Protein AF-A0A0F9K5E8-F1 (afdb_monomer_lite)

Foldseek 3Di:
DPLLVLLCVLCVVVVAAEEEDQAQCACDPLALTAAAPCRVVVVLLPDLPRQDAKHWYWDWHADCVCVVVPQPQADFRIFIWTKIKHRLPDAPLVVVVSVCCCVCVVLVHQFAAKEWAPVCCVVCVVSCPVVPHHYHYDNVQWDDPSDPFIWGKMFTDDPNHTQWIWTQGPNRMIIIIGTPVVSCCVRPVPGDDGPLVSLLVVLLSCVVNPAAQDDDRSNVVNLVSLLVSVVVDDDDPPRPPSVRSVVSVVVLVVLVVVCVVVCVDPVCVPDDQVCCCVPPVRHPVSD

Structure (mmCIF, N/CA/C/O backbone):
data_AF-A0A0F9K5E8-F1
#
_entry.id   AF-A0A0F9K5E8-F1
#
loop_
_atom_site.group_PDB
_atom_site.id
_atom_site.type_symbol
_atom_site.label_atom_id
_atom_site.label_alt_id
_atom_site.label_comp_id
_atom_site.label_asym_id
_atom_site.label_entity_id
_atom_site.label_seq_id
_atom_site.pdbx_PDB_ins_code
_atom_site.Cartn_x
_atom_site.Cartn_y
_atom_site.Cartn_z
_atom_site.occupancy
_atom_site.B_iso_or_equiv
_atom_site.auth_seq_id
_atom_site.auth_comp_id
_atom_site.auth_asym_id
_atom_site.auth_atom_id
_atom_site.pdbx_PDB_model_num
ATOM 1 N N . MET A 1 1 ? -19.961 -2.098 -5.775 1.00 92.44 1 MET A N 1
ATOM 2 C CA . MET A 1 1 ? -19.894 -1.024 -4.761 1.00 92.44 1 MET A CA 1
ATOM 3 C C . MET A 1 1 ? -18.585 -0.278 -4.946 1.00 92.44 1 MET A C 1
ATOM 5 O O . MET A 1 1 ? -17.576 -0.937 -5.129 1.00 92.44 1 MET A O 1
ATOM 9 N N . ASN A 1 2 ? -18.578 1.056 -4.942 1.00 95.88 2 ASN A N 1
ATOM 10 C CA . ASN A 1 2 ? -17.330 1.822 -5.035 1.00 95.88 2 ASN A CA 1
ATOM 11 C C . ASN A 1 2 ? -16.745 2.002 -3.626 1.00 95.88 2 ASN A C 1
ATOM 13 O O . ASN A 1 2 ? -17.263 2.803 -2.852 1.00 95.88 2 ASN A O 1
ATOM 17 N N . ILE A 1 3 ? -15.697 1.245 -3.290 1.00 97.25 3 ILE A N 1
ATOM 18 C CA . ILE A 1 3 ? -15.115 1.241 -1.939 1.00 97.25 3 ILE A CA 1
ATOM 19 C C . ILE A 1 3 ? -14.514 2.603 -1.580 1.00 97.25 3 ILE A C 1
ATOM 21 O O . ILE A 1 3 ? -14.666 3.041 -0.443 1.00 97.25 3 ILE A O 1
ATOM 25 N N . ALA A 1 4 ? -13.889 3.300 -2.534 1.00 97.50 4 ALA A N 1
ATOM 26 C CA . ALA A 1 4 ? -13.270 4.600 -2.279 1.00 97.50 4 ALA A CA 1
ATOM 27 C C . ALA A 1 4 ? -14.314 5.648 -1.871 1.00 97.50 4 ALA A C 1
ATOM 29 O O . ALA A 1 4 ? -14.103 6.415 -0.933 1.00 97.50 4 ALA A O 1
ATOM 30 N N . GLU A 1 5 ? -15.467 5.640 -2.540 1.00 98.06 5 GLU A N 1
ATOM 31 C CA . GLU A 1 5 ? -16.572 6.545 -2.228 1.00 98.06 5 GLU A CA 1
ATOM 32 C C . GLU A 1 5 ? -17.242 6.204 -0.890 1.00 98.06 5 GLU A C 1
ATOM 34 O O . GLU A 1 5 ? -17.558 7.099 -0.106 1.00 98.06 5 GLU A O 1
ATOM 39 N N . GLU A 1 6 ? -17.427 4.916 -0.590 1.00 98.44 6 GLU A N 1
ATOM 40 C CA . GLU A 1 6 ? -17.954 4.490 0.711 1.00 98.44 6 GLU A CA 1
ATOM 41 C C . GLU A 1 6 ? -16.992 4.836 1.855 1.00 98.44 6 GLU A C 1
ATOM 43 O O . GLU A 1 6 ? -17.431 5.301 2.907 1.00 98.44 6 GLU A O 1
ATOM 48 N N . TYR A 1 7 ? -15.681 4.679 1.648 1.00 98.62 7 TYR A N 1
ATOM 49 C CA . TYR A 1 7 ? -14.675 5.051 2.639 1.00 98.62 7 TYR A CA 1
ATOM 50 C C . TYR A 1 7 ? -14.637 6.563 2.877 1.00 98.62 7 TYR A C 1
ATOM 52 O O . TYR A 1 7 ? -14.698 7.001 4.026 1.00 98.62 7 TYR A O 1
ATOM 60 N N . ARG A 1 8 ? -14.654 7.368 1.804 1.00 98.62 8 ARG A N 1
ATOM 61 C CA . ARG A 1 8 ? -14.760 8.833 1.886 1.00 98.62 8 ARG A CA 1
ATOM 62 C C . ARG A 1 8 ? -15.957 9.253 2.741 1.00 98.62 8 ARG A C 1
ATOM 64 O O . ARG A 1 8 ? -15.778 9.964 3.729 1.00 98.62 8 ARG A O 1
ATOM 71 N N . LYS A 1 9 ? -17.159 8.759 2.421 1.00 98.56 9 LYS A N 1
ATOM 72 C CA . LYS A 1 9 ? -18.385 9.059 3.184 1.00 98.56 9 LYS A CA 1
ATOM 73 C C . LYS A 1 9 ? -18.281 8.619 4.644 1.00 98.56 9 LYS A C 1
ATOM 75 O O . LYS A 1 9 ? -18.761 9.317 5.536 1.00 98.56 9 LYS A O 1
ATOM 80 N N . PHE A 1 10 ? -17.662 7.467 4.899 1.00 98.56 10 PHE A N 1
ATOM 81 C CA . PHE A 1 10 ? -17.486 6.921 6.244 1.00 98.56 10 PHE A CA 1
ATOM 82 C C . PHE A 1 10 ? -16.546 7.768 7.117 1.00 98.56 10 PHE A C 1
ATOM 84 O O . PHE A 1 10 ? -16.807 7.938 8.316 1.00 98.56 10 PHE A O 1
ATOM 91 N N . CYS A 1 11 ? -15.485 8.318 6.521 1.00 98.44 11 CYS A N 1
ATOM 92 C CA . CYS A 1 11 ? -14.582 9.279 7.153 1.00 98.44 11 CYS A CA 1
ATOM 93 C C . CYS A 1 11 ? -15.276 10.629 7.388 1.00 98.44 11 CYS A C 1
ATOM 95 O O . CYS A 1 11 ? -15.239 11.154 8.503 1.00 98.44 11 CYS A O 1
ATOM 97 N N . GLU A 1 12 ? -15.977 11.156 6.381 1.00 97.69 12 GLU A N 1
ATOM 98 C CA . GLU A 1 12 ? -16.712 12.424 6.466 1.00 97.69 12 GLU A CA 1
ATOM 99 C C . GLU A 1 12 ? -17.784 12.393 7.563 1.00 97.69 12 GLU A C 1
ATOM 101 O O . GLU A 1 12 ? -17.872 13.322 8.368 1.00 97.69 12 GLU A O 1
ATOM 106 N N . SER A 1 13 ? -18.530 11.288 7.694 1.00 97.88 13 SER A N 1
ATOM 107 C CA . SER A 1 13 ? -19.535 11.126 8.755 1.00 97.88 13 SER A CA 1
ATOM 108 C C . SER A 1 13 ? -18.938 11.111 10.169 1.00 97.88 13 SER A C 1
ATOM 110 O O . SER A 1 13 ? -19.674 11.208 11.148 1.00 97.88 13 SER A O 1
ATOM 112 N N . ARG A 1 14 ? -17.615 10.950 10.291 1.00 96.94 14 ARG A N 1
ATOM 113 C CA . ARG A 1 14 ? -16.845 10.971 11.547 1.00 96.94 14 ARG A CA 1
ATOM 114 C C . ARG A 1 14 ? -15.973 12.214 11.683 1.00 96.94 14 ARG A C 1
ATOM 116 O O . ARG A 1 14 ? -15.185 12.298 12.616 1.00 96.94 14 ARG A O 1
ATOM 123 N N . SER A 1 15 ? -16.125 13.188 10.783 1.00 96.75 15 SER A N 1
ATOM 124 C CA . SER A 1 15 ? -15.299 14.400 10.747 1.00 96.75 15 SER A CA 1
ATOM 125 C C . SER A 1 15 ? -13.795 14.112 10.606 1.00 96.75 15 SER A C 1
ATOM 127 O O . SER A 1 15 ? -12.968 14.876 11.104 1.00 96.75 15 SER A O 1
ATOM 129 N N . ILE A 1 16 ? -13.438 13.016 9.929 1.00 98.06 16 ILE A N 1
ATOM 130 C CA . ILE A 1 16 ? -12.052 12.655 9.615 1.00 98.06 16 ILE A CA 1
ATOM 131 C C . ILE A 1 16 ? -11.733 13.187 8.211 1.00 98.06 16 ILE A C 1
ATOM 133 O O . ILE A 1 16 ? -12.392 12.773 7.254 1.00 98.06 16 ILE A O 1
ATOM 137 N N . PRO A 1 17 ? -10.754 14.099 8.058 1.00 97.38 17 PRO A N 1
ATOM 138 C CA . PRO A 1 17 ? -10.310 14.562 6.749 1.00 97.38 17 PRO A CA 1
ATOM 139 C C . PRO A 1 17 ? -9.832 13.395 5.887 1.00 97.38 17 PRO A C 1
ATOM 141 O O . PRO A 1 17 ? -9.058 12.560 6.355 1.00 97.38 17 PRO A O 1
ATOM 144 N N . PHE A 1 18 ? -10.274 13.371 4.633 1.00 98.25 18 PHE A N 1
ATOM 145 C CA . PHE A 1 18 ? -9.948 12.323 3.675 1.00 98.25 18 PHE A CA 1
ATOM 146 C C . PHE A 1 18 ? -9.250 12.901 2.439 1.00 98.25 18 PHE A C 1
ATOM 148 O O . PHE A 1 18 ? -9.753 13.858 1.841 1.00 98.25 18 PHE A O 1
ATOM 155 N N . THR A 1 19 ? -8.135 12.298 2.022 1.00 97.69 19 THR A N 1
ATOM 156 C CA . THR A 1 19 ? -7.481 12.592 0.736 1.00 97.69 19 THR A CA 1
ATOM 157 C C . THR A 1 19 ? -7.374 11.346 -0.136 1.00 97.69 19 THR A C 1
ATOM 159 O O . THR A 1 19 ? -7.307 10.219 0.342 1.00 97.69 19 THR A O 1
ATOM 162 N N . GLN A 1 20 ? -7.377 11.535 -1.450 1.00 97.75 20 GLN A N 1
ATOM 163 C CA . GLN A 1 20 ? -7.096 10.459 -2.391 1.00 97.75 20 GLN A CA 1
ATOM 164 C C . GLN A 1 20 ? -5.933 10.905 -3.258 1.00 97.75 20 GLN A C 1
ATOM 166 O O . GLN A 1 20 ? -6.055 11.871 -4.014 1.00 97.75 20 GLN A O 1
ATOM 171 N N . GLU A 1 21 ? -4.813 10.213 -3.108 1.00 96.81 21 GLU A N 1
ATOM 172 C CA . GLU A 1 21 ? -3.593 10.498 -3.843 1.00 96.81 21 GLU A CA 1
ATOM 173 C C . GLU A 1 21 ? -3.642 9.816 -5.216 1.00 96.81 21 GLU A C 1
ATOM 175 O O . GLU A 1 21 ? -4.382 8.855 -5.436 1.00 96.81 21 GLU A O 1
ATOM 180 N N . ASN A 1 22 ? -2.856 10.317 -6.165 1.00 94.81 22 ASN A N 1
ATOM 181 C CA . ASN A 1 22 ? -2.842 9.827 -7.547 1.00 94.81 22 ASN A CA 1
ATOM 182 C C . ASN A 1 22 ? -1.430 9.523 -8.065 1.00 94.81 22 ASN A C 1
ATOM 184 O O . ASN A 1 22 ? -1.222 9.421 -9.271 1.00 94.81 22 ASN A O 1
ATOM 188 N N . HIS A 1 23 ? -0.452 9.409 -7.164 1.00 96.31 23 HIS A N 1
ATOM 189 C CA . HIS A 1 23 ? 0.935 9.179 -7.538 1.00 96.31 23 HIS A CA 1
ATOM 190 C C . HIS A 1 23 ? 1.644 8.200 -6.609 1.00 96.31 23 HIS A C 1
ATOM 192 O O . HIS A 1 23 ? 1.380 8.144 -5.411 1.00 96.31 23 HIS A O 1
ATOM 198 N N . VAL A 1 24 ? 2.665 7.536 -7.141 1.00 97.00 24 VAL A N 1
ATOM 199 C CA . VAL A 1 24 ? 3.564 6.643 -6.386 1.00 97.00 24 VAL A CA 1
ATOM 200 C C . VAL A 1 24 ? 4.910 7.306 -6.062 1.00 97.00 24 VAL A C 1
ATOM 202 O O . VAL A 1 24 ? 5.893 6.628 -5.755 1.00 97.00 24 VAL A O 1
ATOM 205 N N . ARG A 1 25 ? 4.994 8.644 -6.150 1.00 97.25 25 ARG A N 1
ATOM 206 C CA . ARG A 1 25 ? 6.201 9.393 -5.763 1.00 97.25 25 ARG A CA 1
ATOM 207 C C . ARG A 1 25 ? 6.472 9.222 -4.267 1.00 97.25 25 ARG A C 1
ATOM 209 O O . ARG A 1 25 ? 5.532 9.348 -3.485 1.00 97.25 25 ARG A O 1
ATOM 216 N N . PRO A 1 26 ? 7.724 8.958 -3.865 1.00 95.12 26 PRO A N 1
ATOM 217 C CA . PRO A 1 26 ? 8.053 8.851 -2.455 1.00 95.12 26 PRO A CA 1
ATOM 218 C C . PRO A 1 26 ? 7.991 10.233 -1.793 1.00 95.12 26 PRO A C 1
ATOM 220 O O . PRO A 1 26 ? 8.336 11.245 -2.409 1.00 95.12 26 PRO A O 1
ATOM 223 N N . TYR A 1 27 ? 7.579 10.266 -0.527 1.00 94.50 27 TYR A N 1
ATOM 224 C CA . TYR A 1 27 ? 7.542 11.497 0.276 1.00 94.50 27 TYR A CA 1
ATOM 225 C C . TYR A 1 27 ? 8.885 11.817 0.952 1.00 94.50 27 TYR A C 1
ATOM 227 O O . TYR A 1 27 ? 9.079 12.915 1.470 1.00 94.50 27 TYR A O 1
ATOM 235 N N . ASP A 1 28 ? 9.828 10.874 0.924 1.00 90.38 28 ASP A N 1
ATOM 236 C CA . ASP A 1 28 ? 11.181 11.017 1.452 1.00 90.38 28 ASP A CA 1
ATOM 237 C C . ASP A 1 28 ? 12.211 10.323 0.532 1.00 90.38 28 ASP A C 1
ATOM 239 O O . ASP A 1 28 ? 11.866 9.718 -0.482 1.00 90.38 28 ASP A O 1
ATOM 243 N N . ASN A 1 29 ? 13.500 10.410 0.870 1.00 89.31 29 ASN A N 1
ATOM 244 C CA . ASN A 1 29 ? 14.578 9.776 0.097 1.00 89.31 29 ASN A CA 1
ATOM 245 C C . ASN A 1 29 ? 14.902 8.337 0.546 1.00 89.31 29 ASN A C 1
ATOM 247 O O . ASN A 1 29 ? 15.906 7.779 0.099 1.00 89.31 29 ASN A O 1
ATOM 251 N N . THR A 1 30 ? 14.110 7.751 1.449 1.00 87.00 30 THR A N 1
ATOM 252 C CA . THR A 1 30 ? 14.369 6.410 2.006 1.00 87.00 30 THR A CA 1
ATOM 253 C C . THR A 1 30 ? 13.891 5.298 1.077 1.00 87.00 30 THR A C 1
ATOM 255 O O . THR A 1 30 ? 14.414 4.187 1.134 1.00 87.00 30 THR A O 1
ATOM 258 N N . THR A 1 31 ? 12.953 5.598 0.173 1.00 91.00 31 THR A N 1
ATOM 259 C CA . THR A 1 31 ? 12.396 4.633 -0.782 1.00 91.00 31 THR A CA 1
ATOM 260 C C . THR A 1 31 ? 12.420 5.147 -2.222 1.00 91.00 31 THR A C 1
ATOM 262 O O . THR A 1 31 ? 12.508 6.344 -2.490 1.00 91.00 31 THR A O 1
ATOM 265 N N . LEU A 1 32 ? 12.360 4.222 -3.188 1.00 93.19 32 LEU A N 1
ATOM 266 C CA . LEU A 1 32 ? 12.276 4.565 -4.614 1.00 93.19 32 LEU A CA 1
ATOM 267 C C . LEU A 1 32 ? 10.869 5.026 -5.023 1.00 93.19 32 LEU A C 1
ATOM 269 O O . LEU A 1 32 ? 10.741 5.949 -5.826 1.00 93.19 32 LEU A O 1
ATOM 273 N N . PHE A 1 33 ? 9.844 4.394 -4.458 1.00 95.38 33 PHE A N 1
ATOM 274 C CA . PHE A 1 33 ? 8.424 4.678 -4.665 1.00 95.38 33 PHE A CA 1
ATOM 275 C C . PHE A 1 33 ? 7.726 4.740 -3.306 1.00 95.38 33 PHE A C 1
ATOM 277 O O . PHE A 1 33 ? 8.293 4.279 -2.312 1.00 95.38 33 PHE A O 1
ATOM 284 N N . CYS A 1 34 ? 6.520 5.301 -3.249 1.00 95.69 34 CYS A N 1
ATOM 285 C CA . CYS A 1 34 ? 5.717 5.288 -2.029 1.00 95.69 34 CYS A CA 1
ATOM 286 C C . CYS A 1 34 ? 5.288 3.843 -1.697 1.00 95.69 34 CYS A C 1
ATOM 288 O O . CYS A 1 34 ? 4.590 3.240 -2.514 1.00 95.69 34 CYS A O 1
ATOM 290 N N . PRO A 1 35 ? 5.701 3.254 -0.555 1.00 92.75 35 PRO A N 1
ATOM 291 C CA . PRO A 1 35 ? 5.391 1.856 -0.237 1.00 92.75 35 PRO A CA 1
ATOM 292 C C . PRO A 1 35 ? 4.117 1.683 0.611 1.00 92.75 35 PRO A C 1
ATOM 294 O O . PRO A 1 35 ? 3.616 0.564 0.739 1.00 92.75 35 PRO A O 1
ATOM 297 N N . ALA A 1 36 ? 3.652 2.765 1.246 1.00 93.69 36 ALA A N 1
ATOM 298 C CA . ALA A 1 36 ? 2.550 2.780 2.201 1.00 93.69 36 ALA A CA 1
ATOM 299 C C . ALA A 1 36 ? 2.013 4.206 2.394 1.00 93.69 36 ALA A C 1
ATOM 301 O O . ALA A 1 36 ? 2.776 5.175 2.312 1.00 93.69 36 ALA A O 1
ATOM 302 N N . GLY A 1 37 ? 0.727 4.325 2.740 1.00 94.94 37 GLY A N 1
ATOM 303 C CA . GLY A 1 37 ? 0.063 5.607 3.009 1.00 94.94 37 GLY A CA 1
ATOM 304 C C . GLY A 1 37 ? 0.712 6.433 4.121 1.00 94.94 37 GLY A C 1
ATOM 305 O O . GLY A 1 37 ? 0.721 7.660 4.035 1.00 94.94 37 GLY A O 1
ATOM 306 N N . MET A 1 38 ? 1.328 5.776 5.108 1.00 94.44 38 MET A N 1
ATOM 307 C CA . MET A 1 38 ? 1.959 6.421 6.264 1.00 94.44 38 MET A CA 1
ATOM 308 C C . MET A 1 38 ? 3.207 7.247 5.937 1.00 94.44 38 MET A C 1
ATOM 310 O O . MET A 1 38 ? 3.606 8.079 6.749 1.00 94.44 38 MET A O 1
ATOM 314 N N . GLN A 1 39 ? 3.843 7.044 4.772 1.00 94.12 39 GLN A N 1
ATOM 315 C CA . GLN A 1 39 ? 5.173 7.609 4.500 1.00 94.12 39 GLN A CA 1
ATOM 316 C C . GLN A 1 39 ? 5.196 9.139 4.624 1.00 94.12 39 GLN A C 1
ATOM 318 O O . GLN A 1 39 ? 6.146 9.706 5.162 1.00 94.12 39 GLN A O 1
ATOM 323 N N . GLN A 1 40 ? 4.136 9.804 4.164 1.00 93.19 40 GLN A N 1
ATOM 324 C CA . GLN A 1 40 ? 3.982 11.259 4.252 1.00 93.19 40 GLN A CA 1
ATOM 325 C C . GLN A 1 40 ? 3.829 11.780 5.692 1.00 93.19 40 GLN A C 1
ATOM 327 O O . GLN A 1 40 ? 3.991 12.975 5.935 1.00 93.19 40 GLN A O 1
ATOM 332 N N . PHE A 1 41 ? 3.538 10.888 6.642 1.00 93.75 41 PHE A N 1
ATOM 333 C CA . PHE A 1 41 ? 3.273 11.192 8.044 1.00 93.75 41 PHE A CA 1
ATOM 334 C C . PHE A 1 41 ? 4.390 10.752 9.000 1.00 93.75 41 PHE A C 1
ATOM 336 O O . PHE A 1 41 ? 4.254 10.914 10.214 1.00 93.75 41 PHE A O 1
ATOM 343 N N . LYS A 1 42 ? 5.509 10.217 8.486 1.00 92.00 42 LYS A N 1
ATOM 344 C CA . LYS A 1 42 ? 6.666 9.821 9.312 1.00 92.00 42 LYS A CA 1
ATOM 345 C C . LYS A 1 42 ? 7.093 10.901 10.325 1.00 92.00 42 LYS A C 1
ATOM 347 O O . LYS A 1 42 ? 7.260 10.548 11.492 1.00 92.00 42 LYS A O 1
ATOM 352 N N . PRO A 1 43 ? 7.211 12.199 9.960 1.00 91.62 43 PRO A N 1
ATOM 353 C CA . PRO A 1 43 ? 7.585 13.233 10.928 1.00 91.62 43 PRO A CA 1
ATOM 354 C C . PRO A 1 43 ? 6.631 13.333 12.129 1.00 91.62 43 PRO A C 1
ATOM 356 O O . PRO A 1 43 ? 7.078 13.518 13.254 1.00 91.62 43 PRO A O 1
ATOM 359 N N . GLN A 1 44 ? 5.325 13.178 11.907 1.00 92.69 44 GLN A N 1
ATOM 360 C CA . GLN A 1 44 ? 4.287 13.283 12.934 1.00 92.69 44 GLN A CA 1
ATOM 361 C C . GLN A 1 44 ? 4.290 12.083 13.889 1.00 92.69 44 GLN A C 1
ATOM 363 O O . GLN A 1 44 ? 3.998 12.239 15.076 1.00 92.69 44 GLN A O 1
ATOM 368 N N . PHE A 1 45 ? 4.643 10.892 13.397 1.00 91.31 45 PHE A N 1
ATOM 369 C CA . PHE A 1 45 ? 4.831 9.722 14.257 1.00 91.31 45 PHE A CA 1
ATOM 370 C C . PHE A 1 45 ? 6.010 9.912 15.221 1.00 91.31 45 PHE A C 1
ATOM 372 O O . PHE A 1 45 ? 5.905 9.546 16.393 1.00 91.31 45 PHE A O 1
ATOM 379 N N . HIS A 1 46 ? 7.106 10.525 14.757 1.00 89.56 46 HIS A N 1
ATOM 380 C CA . HIS A 1 46 ? 8.325 10.734 15.553 1.00 89.56 46 HIS A CA 1
ATOM 381 C C . HIS A 1 46 ? 8.282 11.951 16.481 1.00 89.56 46 HIS A C 1
ATOM 383 O O . HIS A 1 46 ? 9.015 11.982 17.467 1.00 89.56 46 HIS A O 1
ATOM 389 N N . ASP A 1 47 ? 7.449 12.948 16.191 1.00 90.44 47 ASP A N 1
ATOM 390 C CA . ASP A 1 47 ? 7.301 14.130 17.040 1.00 90.44 47 ASP A CA 1
ATOM 391 C C . ASP A 1 47 ? 6.347 13.850 18.214 1.00 90.44 47 ASP A C 1
ATOM 393 O O . ASP A 1 47 ? 5.126 13.865 18.057 1.00 90.44 47 ASP A O 1
ATOM 397 N N . SER A 1 48 ? 6.899 13.616 19.409 1.00 86.81 48 SER A N 1
ATOM 398 C CA . SER A 1 48 ? 6.121 13.364 20.632 1.00 86.81 48 SER A CA 1
ATOM 399 C C . SER A 1 48 ? 5.282 14.560 21.093 1.00 86.81 48 SER A C 1
ATOM 401 O O . SER A 1 48 ? 4.306 14.380 21.821 1.00 86.81 48 SER A O 1
ATOM 403 N N . GLU A 1 49 ? 5.639 15.779 20.680 1.00 89.50 49 GLU A N 1
ATOM 404 C CA . GLU A 1 49 ? 4.889 16.997 21.003 1.00 89.50 49 GLU A CA 1
ATOM 405 C C . GLU A 1 49 ? 3.757 17.251 19.999 1.00 89.50 49 GLU A C 1
ATOM 407 O O . GLU A 1 49 ? 2.822 18.011 20.283 1.00 89.50 49 GLU A O 1
ATOM 412 N N . TYR A 1 50 ? 3.793 16.590 18.837 1.00 89.88 50 TYR A N 1
ATOM 413 C CA . TYR A 1 50 ? 2.740 16.687 17.839 1.00 89.88 50 TYR A CA 1
ATOM 414 C C . TYR A 1 50 ? 1.460 16.003 18.327 1.00 89.88 50 TYR A C 1
ATOM 416 O O . TYR A 1 50 ? 1.322 14.777 18.333 1.00 89.88 50 TYR A O 1
ATOM 424 N N . LYS A 1 51 ? 0.483 16.834 18.696 1.00 82.25 51 LYS A N 1
ATOM 425 C CA . LYS A 1 51 ? -0.888 16.434 19.036 1.00 82.25 51 LYS A CA 1
ATOM 426 C C . LYS A 1 51 ? -1.786 16.686 17.831 1.00 82.25 51 LYS A C 1
ATOM 428 O O . LYS A 1 51 ? -2.414 17.739 17.708 1.00 82.25 51 LYS A O 1
ATOM 433 N N . GLY A 1 52 ? -1.744 15.750 16.890 1.00 75.44 52 GLY A N 1
ATOM 434 C CA . GLY A 1 52 ? -2.426 15.849 15.605 1.00 75.44 52 GLY A CA 1
ATOM 435 C C . GLY A 1 52 ? -3.863 15.348 15.618 1.00 75.44 52 GLY A C 1
ATOM 436 O O . GLY A 1 52 ? -4.306 14.662 16.532 1.00 75.44 52 GLY A O 1
ATOM 437 N N . LYS A 1 53 ? -4.593 15.671 14.547 1.00 85.88 53 LYS A N 1
ATOM 438 C CA . LYS A 1 53 ? -5.908 15.087 14.259 1.00 85.88 53 LYS A CA 1
ATOM 439 C C . LYS A 1 53 ? -5.741 13.794 13.471 1.00 85.88 53 LYS A C 1
ATOM 441 O O . LYS A 1 53 ? -4.785 13.645 12.716 1.00 85.88 53 LYS A O 1
ATOM 446 N N . THR A 1 54 ? -6.708 12.897 13.608 1.00 96.94 54 THR A N 1
ATOM 447 C CA . THR A 1 54 ? -6.826 11.722 12.742 1.00 96.94 54 THR A CA 1
ATOM 448 C C . THR A 1 54 ? -7.101 12.149 11.306 1.00 96.94 54 THR A C 1
ATOM 450 O O . THR A 1 54 ? -7.940 13.021 11.080 1.00 96.94 54 THR A O 1
ATOM 453 N N . VAL A 1 55 ? -6.421 11.526 10.350 1.00 97.88 55 VAL A N 1
ATOM 454 C CA . VAL A 1 55 ? -6.601 11.727 8.907 1.00 97.88 55 VAL A CA 1
ATOM 455 C C . VAL A 1 55 ? -6.722 10.377 8.213 1.00 97.88 55 VAL A C 1
ATOM 457 O O . VAL A 1 55 ? -6.232 9.368 8.716 1.00 97.88 55 VAL A O 1
ATOM 460 N N . ALA A 1 56 ? -7.379 10.352 7.063 1.00 98.50 56 ALA A N 1
ATOM 461 C CA . ALA A 1 56 ? -7.541 9.159 6.249 1.00 98.50 56 ALA A CA 1
ATOM 462 C C . ALA A 1 56 ? -7.088 9.427 4.813 1.00 98.50 56 ALA A C 1
ATOM 464 O O . ALA A 1 56 ? -7.215 10.553 4.321 1.00 98.50 56 ALA A O 1
ATOM 465 N N . ASN A 1 57 ? -6.582 8.403 4.129 1.00 98.44 57 ASN A N 1
ATOM 466 C CA . ASN A 1 57 ? -6.272 8.516 2.710 1.00 98.44 57 ASN A CA 1
ATOM 467 C C . ASN A 1 57 ? -6.544 7.236 1.913 1.00 98.44 57 ASN A C 1
ATOM 469 O O . ASN A 1 57 ? -6.834 6.177 2.467 1.00 98.44 57 ASN A O 1
ATOM 473 N N . ILE A 1 58 ? -6.456 7.358 0.591 1.00 98.56 58 ILE A N 1
ATOM 474 C CA . ILE A 1 58 ? -6.146 6.242 -0.301 1.00 98.56 58 ILE A CA 1
ATOM 475 C C . ILE A 1 58 ? -4.851 6.593 -1.027 1.00 98.56 58 ILE A C 1
ATOM 477 O O . ILE A 1 58 ? -4.799 7.590 -1.750 1.00 98.56 58 ILE A O 1
ATOM 481 N N . GLN A 1 59 ? -3.814 5.786 -0.809 1.00 98.19 59 GLN A N 1
ATOM 482 C CA . GLN A 1 59 ? -2.477 5.992 -1.353 1.00 98.19 59 GLN A CA 1
ATOM 483 C C . GLN A 1 59 ? -2.146 4.932 -2.414 1.00 98.19 59 GLN A C 1
ATOM 485 O O . GLN A 1 59 ? -2.056 3.753 -2.075 1.00 98.19 59 GLN A O 1
ATOM 490 N N . PRO A 1 60 ? -1.855 5.334 -3.661 1.00 97.44 60 PRO A N 1
ATOM 491 C CA . PRO A 1 60 ? -1.149 4.508 -4.636 1.00 97.44 60 PRO A CA 1
ATOM 492 C C . PRO A 1 60 ? 0.220 4.069 -4.094 1.00 97.44 60 PRO A C 1
ATOM 494 O O . PRO A 1 60 ? 1.064 4.914 -3.774 1.00 97.44 60 PRO A O 1
ATOM 497 N N . CYS A 1 61 ? 0.461 2.764 -4.008 1.00 96.06 61 CYS A N 1
ATOM 498 C CA . CYS A 1 61 ? 1.682 2.174 -3.466 1.00 96.06 61 CYS A CA 1
ATOM 499 C C . CYS A 1 61 ? 2.379 1.275 -4.489 1.00 96.06 61 CYS A C 1
ATOM 501 O O . CYS A 1 61 ? 1.723 0.627 -5.299 1.00 96.06 61 CYS A O 1
ATOM 503 N N . ILE A 1 62 ? 3.714 1.211 -4.424 1.00 93.31 62 ILE A N 1
ATOM 504 C CA . ILE A 1 62 ? 4.502 0.189 -5.124 1.00 93.31 62 ILE A CA 1
ATOM 505 C C . ILE A 1 62 ? 5.371 -0.585 -4.137 1.00 93.31 62 ILE A C 1
ATOM 507 O O . ILE A 1 62 ? 6.179 0.010 -3.418 1.00 93.31 62 ILE A O 1
ATOM 511 N N . ARG A 1 63 ? 5.269 -1.919 -4.168 1.00 88.19 63 ARG A N 1
ATOM 512 C CA . ARG A 1 63 ? 6.144 -2.842 -3.432 1.00 88.19 63 ARG A CA 1
ATOM 513 C C . ARG A 1 63 ? 6.944 -3.690 -4.415 1.00 88.19 63 ARG A C 1
ATOM 515 O O . ARG A 1 63 ? 6.410 -4.513 -5.144 1.00 88.19 63 ARG A O 1
ATOM 522 N N . LEU A 1 64 ? 8.256 -3.447 -4.464 1.00 82.56 64 LEU A N 1
ATOM 523 C CA . LEU A 1 64 ? 9.165 -4.152 -5.379 1.00 82.56 64 LEU A CA 1
ATOM 524 C C . LEU A 1 64 ? 9.686 -5.478 -4.821 1.00 82.56 64 LEU A C 1
ATOM 526 O O . LEU A 1 64 ? 10.235 -6.264 -5.588 1.00 82.56 64 LEU A O 1
ATOM 530 N N . ASN A 1 65 ? 9.564 -5.710 -3.513 1.00 77.12 65 ASN A N 1
ATOM 531 C CA . ASN A 1 65 ? 9.992 -6.969 -2.899 1.00 77.12 65 ASN A CA 1
ATOM 532 C C . ASN A 1 65 ? 9.170 -8.145 -3.441 1.00 77.12 65 ASN A C 1
ATOM 534 O O . ASN A 1 65 ? 9.710 -9.224 -3.648 1.00 77.12 65 ASN A O 1
ATOM 538 N N . ASP A 1 66 ? 7.922 -7.870 -3.807 1.00 69.62 66 ASP A N 1
ATOM 539 C CA . ASP A 1 66 ? 6.951 -8.860 -4.260 1.00 69.62 66 ASP A CA 1
ATOM 540 C C . ASP A 1 66 ? 7.107 -9.164 -5.765 1.00 69.62 66 ASP A C 1
ATOM 542 O O . ASP A 1 66 ? 6.315 -9.898 -6.344 1.00 69.62 66 ASP A O 1
ATOM 546 N N . TYR A 1 67 ? 8.123 -8.600 -6.440 1.00 75.25 67 TYR A N 1
ATOM 547 C CA . TYR A 1 67 ? 8.275 -8.641 -7.903 1.00 75.25 67 TYR A CA 1
ATOM 548 C C . TYR A 1 67 ? 8.349 -10.046 -8.498 1.00 75.25 67 TYR A C 1
ATOM 550 O O . TYR A 1 67 ? 7.851 -10.279 -9.604 1.00 75.25 67 TYR A O 1
ATOM 558 N N . ASP A 1 68 ? 8.990 -10.970 -7.790 1.00 72.31 68 ASP A N 1
ATOM 559 C CA . ASP A 1 68 ? 9.128 -12.351 -8.247 1.00 72.31 68 ASP A CA 1
ATOM 560 C C . ASP A 1 68 ? 7.886 -13.202 -7.905 1.00 72.31 68 ASP A C 1
ATOM 562 O O . ASP A 1 68 ? 7.687 -14.248 -8.521 1.00 72.31 68 ASP A O 1
ATOM 566 N N . GLU A 1 69 ? 7.016 -12.712 -7.013 1.00 65.50 69 GLU A N 1
ATOM 567 C CA . GLU A 1 69 ? 5.805 -13.385 -6.507 1.00 65.50 69 GLU A CA 1
ATOM 568 C C . GLU A 1 69 ? 4.512 -12.897 -7.190 1.00 65.50 69 GLU A C 1
ATOM 570 O O . GLU A 1 69 ? 3.424 -13.414 -6.947 1.00 65.50 69 GLU A O 1
ATOM 575 N N . ILE A 1 70 ? 4.618 -11.932 -8.110 1.00 68.62 70 ILE A N 1
ATOM 576 C CA . ILE A 1 70 ? 3.466 -11.373 -8.827 1.00 68.62 70 ILE A CA 1
ATOM 577 C C . ILE A 1 70 ? 2.685 -12.454 -9.587 1.00 68.62 70 ILE A C 1
ATOM 579 O O . ILE A 1 70 ? 3.270 -13.306 -10.261 1.00 68.62 70 ILE A O 1
ATOM 583 N N . ALA A 1 71 ? 1.355 -12.323 -9.581 1.00 61.84 71 ALA A N 1
ATOM 584 C CA . ALA A 1 71 ? 0.390 -13.232 -10.215 1.00 61.84 71 ALA A CA 1
ATOM 585 C C . ALA A 1 71 ? 0.181 -14.596 -9.523 1.00 61.84 71 ALA A C 1
ATOM 587 O O . ALA A 1 71 ? -0.358 -15.515 -10.143 1.00 61.84 71 ALA A O 1
ATOM 588 N N . ASP A 1 72 ? 0.528 -14.716 -8.242 1.00 64.75 72 ASP A N 1
ATOM 589 C CA . ASP A 1 72 ? 0.116 -15.839 -7.387 1.00 64.75 72 ASP A CA 1
ATOM 590 C C . ASP A 1 72 ? -1.337 -15.731 -6.873 1.00 64.75 72 ASP A C 1
ATOM 592 O O . ASP A 1 72 ? -1.866 -16.663 -6.270 1.00 64.75 72 ASP A O 1
ATOM 596 N N . GLY A 1 73 ? -2.004 -14.611 -7.166 1.00 60.25 73 GLY A N 1
ATOM 597 C CA . GLY A 1 73 ? -3.389 -14.340 -6.788 1.00 60.25 73 GLY A CA 1
ATOM 598 C C . GLY A 1 73 ? -3.546 -13.463 -5.546 1.00 60.25 73 GLY A C 1
ATOM 599 O O . GLY A 1 73 ? -4.680 -13.150 -5.200 1.00 60.25 73 GLY A O 1
ATOM 600 N N . THR A 1 74 ? -2.466 -13.020 -4.899 1.00 64.25 74 THR A N 1
ATOM 601 C CA . THR A 1 74 ? -2.537 -12.124 -3.725 1.00 64.25 74 THR A CA 1
ATOM 602 C C . THR A 1 74 ? -1.484 -11.013 -3.734 1.00 64.25 74 THR A C 1
ATOM 604 O O . THR A 1 74 ? -1.711 -9.973 -3.098 1.00 64.25 74 THR A O 1
ATOM 607 N N . HIS A 1 75 ? -0.377 -11.191 -4.463 1.00 73.38 75 HIS A N 1
ATOM 608 C CA . HIS A 1 75 ? 0.691 -10.204 -4.590 1.00 73.38 75 HIS A CA 1
ATOM 609 C C . HIS A 1 75 ? 0.500 -9.283 -5.797 1.00 73.38 75 HIS A C 1
ATOM 611 O O . HIS A 1 75 ? 0.314 -9.712 -6.942 1.00 73.38 75 HIS A O 1
ATOM 617 N N . LEU A 1 76 ? 0.593 -7.982 -5.522 1.00 80.56 76 LEU A N 1
ATOM 618 C CA . LEU A 1 76 ? 0.514 -6.900 -6.494 1.00 80.56 76 LEU A CA 1
ATOM 619 C C . LEU A 1 76 ? 1.798 -6.069 -6.433 1.00 80.56 76 LEU A C 1
ATOM 621 O O . LEU A 1 76 ? 2.319 -5.802 -5.355 1.00 80.56 76 LEU A O 1
ATOM 625 N N . LEU A 1 77 ? 2.280 -5.597 -7.586 1.00 87.12 77 LEU A N 1
ATOM 626 C CA . LEU A 1 77 ? 3.360 -4.599 -7.620 1.00 87.12 77 LEU A CA 1
ATOM 627 C C . LEU A 1 77 ? 2.853 -3.213 -7.279 1.00 87.12 77 LEU A C 1
ATOM 629 O O . LEU A 1 77 ? 3.524 -2.475 -6.564 1.00 87.12 77 LEU A O 1
ATOM 633 N N . TYR A 1 78 ? 1.701 -2.875 -7.846 1.00 92.12 78 TYR A N 1
ATOM 634 C CA . TYR A 1 78 ? 0.971 -1.642 -7.648 1.00 92.12 78 TYR A CA 1
ATOM 635 C C . TYR A 1 78 ? -0.365 -1.974 -6.996 1.00 92.12 78 TYR A C 1
ATOM 637 O O . TYR A 1 78 ? -1.057 -2.883 -7.444 1.00 92.12 78 TYR A O 1
ATOM 645 N N . PHE A 1 79 ? -0.714 -1.245 -5.947 1.00 93.06 79 PHE A N 1
ATOM 646 C CA . PHE A 1 79 ? -1.997 -1.377 -5.269 1.00 93.06 79 PHE A CA 1
ATOM 647 C C . PHE A 1 79 ? -2.332 -0.068 -4.558 1.00 93.06 79 PHE A C 1
ATOM 649 O O . PHE A 1 79 ? -1.452 0.763 -4.312 1.00 93.06 79 PHE A O 1
ATOM 656 N N . ASN A 1 80 ? -3.594 0.125 -4.206 1.00 96.50 80 ASN A N 1
ATOM 657 C CA . ASN A 1 80 ? -4.038 1.260 -3.420 1.00 96.50 80 ASN A CA 1
ATOM 658 C C . ASN A 1 80 ? -4.192 0.838 -1.956 1.00 96.50 80 ASN A C 1
ATOM 660 O O . ASN A 1 80 ? -4.858 -0.139 -1.622 1.00 96.50 80 ASN A O 1
ATOM 664 N N . MET A 1 81 ? -3.571 1.586 -1.052 1.00 97.75 81 MET A N 1
ATOM 665 C CA . MET A 1 81 ? -3.691 1.374 0.386 1.00 97.75 81 MET A CA 1
ATOM 666 C C . MET A 1 81 ? -4.723 2.339 0.962 1.00 97.75 81 MET A C 1
ATOM 668 O O . MET A 1 81 ? -4.558 3.552 0.852 1.00 97.75 81 MET A O 1
ATOM 672 N N . ILE A 1 82 ? -5.770 1.805 1.588 1.00 98.62 82 ILE A N 1
ATOM 673 C CA . ILE A 1 82 ? -6.747 2.573 2.359 1.00 98.62 82 ILE A CA 1
ATOM 674 C C . ILE A 1 82 ? -6.170 2.798 3.756 1.00 98.62 82 ILE A C 1
ATOM 676 O O . ILE A 1 82 ? -5.942 1.835 4.491 1.00 98.62 82 ILE A O 1
ATOM 680 N N . GLY A 1 83 ? -5.920 4.056 4.106 1.00 98.38 83 GLY A N 1
ATOM 681 C CA . GLY A 1 83 ? -5.183 4.427 5.304 1.00 98.38 83 GLY A CA 1
ATOM 682 C C . GLY A 1 83 ? -5.993 5.215 6.323 1.00 98.38 83 GLY A C 1
ATOM 683 O O . GLY A 1 83 ? -6.786 6.081 5.956 1.00 98.38 83 GLY A O 1
ATOM 684 N N . LEU A 1 84 ? -5.731 4.961 7.606 1.00 98.56 84 LEU A N 1
ATOM 685 C CA . LEU A 1 84 ? -6.196 5.771 8.736 1.00 98.56 84 LEU A CA 1
ATOM 686 C C . LEU A 1 84 ? -5.009 6.039 9.663 1.00 98.56 84 LEU A C 1
ATOM 688 O O . LEU A 1 84 ? -4.443 5.106 10.225 1.00 98.56 84 LEU A O 1
ATOM 692 N N . PHE A 1 85 ? -4.666 7.308 9.858 1.00 97.94 85 PHE A N 1
ATOM 693 C CA . PHE A 1 85 ? -3.499 7.715 10.636 1.00 97.94 85 PHE A CA 1
ATOM 694 C C . PHE A 1 85 ? -3.933 8.630 11.768 1.00 97.94 85 PHE A C 1
ATOM 696 O O . PHE A 1 85 ? -4.640 9.617 11.555 1.00 97.94 85 PHE A O 1
ATOM 703 N N . SER A 1 86 ? -3.527 8.296 12.985 1.00 97.25 86 SER A N 1
ATOM 704 C CA . SER A 1 86 ? -3.882 9.032 14.193 1.00 97.25 86 SER A CA 1
ATOM 705 C C . SER A 1 86 ? -2.634 9.340 15.000 1.00 97.25 86 SER A C 1
ATOM 707 O O . SER A 1 86 ? -1.827 8.451 15.259 1.00 97.25 86 SER A O 1
ATOM 709 N N . PHE A 1 87 ? -2.508 10.585 15.447 1.00 96.38 87 PHE A N 1
ATOM 710 C CA . PHE A 1 87 ? -1.336 11.068 16.172 1.00 96.38 87 PHE A CA 1
ATOM 711 C C . PHE A 1 87 ? -1.757 11.483 17.582 1.00 96.38 87 PHE A C 1
ATOM 713 O O . PHE A 1 87 ? -2.152 12.632 17.791 1.00 96.38 87 PHE A O 1
ATOM 720 N N . ARG A 1 88 ? -1.728 10.540 18.536 1.00 94.19 88 ARG A N 1
ATOM 721 C CA . ARG A 1 88 ? -2.137 10.758 19.943 1.00 94.19 88 ARG A CA 1
ATOM 722 C C . ARG A 1 88 ? -3.581 11.237 20.108 1.00 94.19 88 ARG A C 1
ATOM 724 O O . ARG A 1 88 ? -3.886 12.005 21.018 1.00 94.19 88 ARG A O 1
ATOM 731 N N . HIS A 1 89 ? -4.462 10.796 19.210 1.00 94.75 89 HIS A N 1
ATOM 732 C CA . HIS A 1 89 ? -5.881 11.157 19.212 1.00 94.75 89 HIS A CA 1
ATOM 733 C C . HIS A 1 89 ? -6.777 9.940 19.464 1.00 94.75 89 HIS A C 1
ATOM 735 O O . HIS A 1 89 ? -7.353 9.834 20.539 1.00 94.75 89 HIS A O 1
ATOM 741 N N . LEU A 1 90 ? -6.860 9.012 18.508 1.00 95.62 90 LEU A N 1
ATOM 742 C CA . LEU A 1 90 ? -7.507 7.711 18.700 1.00 95.62 90 LEU A CA 1
ATOM 743 C C . LEU A 1 90 ? -6.641 6.763 19.530 1.00 95.62 90 LEU A C 1
ATOM 745 O O . LEU A 1 90 ? -5.444 6.623 19.275 1.00 95.62 90 LEU A O 1
ATOM 749 N N . SER A 1 91 ? -7.293 6.054 20.440 1.00 96.00 91 SER A N 1
ATOM 750 C CA . SER A 1 91 ? -6.805 4.822 21.052 1.00 96.00 91 SER A CA 1
ATOM 751 C C . SER A 1 91 ? -6.834 3.645 20.066 1.00 96.00 91 SER A C 1
ATOM 753 O O . SER A 1 91 ? -7.525 3.673 19.043 1.00 96.00 91 SER A O 1
ATOM 755 N N . LEU A 1 92 ? -6.122 2.564 20.405 1.00 97.19 92 LEU A N 1
ATOM 756 C CA . LEU A 1 92 ? -6.152 1.324 19.626 1.00 97.19 92 LEU A CA 1
ATOM 757 C C . LEU A 1 92 ? -7.563 0.712 19.563 1.00 97.19 92 LEU A C 1
ATOM 759 O O . LEU A 1 92 ? -7.969 0.256 18.498 1.00 97.19 92 LEU A O 1
ATOM 763 N N . GLN A 1 93 ? -8.336 0.771 20.657 1.00 97.81 93 GLN A N 1
ATOM 764 C CA . GLN A 1 93 ? -9.734 0.319 20.660 1.00 97.81 93 GLN A CA 1
ATOM 765 C C . GLN A 1 93 ? -10.573 1.097 19.643 1.00 97.81 93 GLN A C 1
ATOM 767 O O . GLN A 1 93 ? -11.284 0.495 18.850 1.00 97.81 93 GLN A O 1
ATOM 772 N N . GLU A 1 94 ? -10.473 2.429 19.622 1.00 97.56 94 GLU A N 1
ATOM 773 C CA . GLU A 1 94 ? -11.252 3.251 18.689 1.00 97.56 94 GLU A CA 1
ATOM 774 C C . GLU A 1 94 ? -10.860 2.996 17.227 1.00 97.56 94 GLU A C 1
ATOM 776 O O . GLU A 1 94 ? -11.719 3.021 16.343 1.00 97.56 94 GLU A O 1
ATOM 781 N N . ALA A 1 95 ? -9.579 2.716 16.960 1.00 98.00 95 ALA A N 1
ATOM 782 C CA . ALA A 1 95 ? -9.116 2.317 15.635 1.00 98.00 95 ALA A CA 1
ATOM 783 C C . ALA A 1 95 ? -9.682 0.950 15.212 1.00 98.00 95 ALA A C 1
ATOM 785 O O . ALA A 1 95 ? -10.173 0.814 14.088 1.00 98.00 95 ALA A O 1
ATOM 786 N N . ILE A 1 96 ? -9.667 -0.041 16.109 1.00 98.38 96 ILE A N 1
ATOM 787 C CA . ILE A 1 96 ? -10.287 -1.354 15.878 1.00 98.38 96 ILE A CA 1
ATOM 788 C C . ILE A 1 96 ? -11.786 -1.180 15.610 1.00 98.38 96 ILE A C 1
ATOM 790 O O . ILE A 1 96 ? -12.298 -1.702 14.619 1.00 98.38 96 ILE A O 1
ATOM 794 N N . ASP A 1 97 ? -12.480 -0.383 16.423 1.00 98.31 97 ASP A N 1
ATOM 795 C CA . ASP A 1 97 ? -13.918 -0.153 16.287 1.00 98.31 97 ASP A CA 1
ATOM 796 C C . ASP A 1 97 ? -14.277 0.527 14.964 1.00 98.31 97 ASP A C 1
ATOM 798 O O . ASP A 1 97 ? -15.265 0.164 14.309 1.00 98.31 97 ASP A O 1
ATOM 802 N N . PHE A 1 98 ? -13.456 1.490 14.537 1.00 98.44 98 PHE A N 1
ATOM 803 C CA . PHE A 1 98 ? -13.581 2.143 13.241 1.00 98.44 98 PHE A CA 1
ATOM 804 C C . PHE A 1 98 ? -13.511 1.118 12.102 1.00 98.44 98 PHE A C 1
ATOM 806 O O . PHE A 1 98 ? -14.421 1.068 11.266 1.00 98.44 98 PHE A O 1
ATOM 813 N N . TRP A 1 99 ? -12.474 0.278 12.087 1.00 98.12 99 TRP A N 1
ATOM 814 C CA . TRP A 1 99 ? -12.238 -0.669 10.996 1.00 98.12 99 TRP A CA 1
ATOM 815 C C . TRP A 1 99 ? -13.207 -1.841 11.003 1.00 98.12 99 TRP A C 1
ATOM 817 O O . TRP A 1 99 ? -13.741 -2.189 9.951 1.00 98.12 99 TRP A O 1
ATOM 827 N N . MET A 1 100 ? -13.549 -2.380 12.172 1.00 98.00 100 MET A N 1
ATOM 828 C CA . MET A 1 100 ? -14.576 -3.415 12.286 1.00 98.00 100 MET A CA 1
ATOM 829 C C . MET A 1 100 ? -15.941 -2.899 11.831 1.00 98.00 100 MET A C 1
ATOM 831 O O . MET A 1 100 ? -16.677 -3.608 11.141 1.00 98.00 100 MET A O 1
ATOM 835 N N . THR A 1 101 ? -16.271 -1.641 12.134 1.00 98.38 101 THR A N 1
ATOM 836 C CA . THR A 1 101 ? -17.496 -1.019 11.621 1.00 98.38 101 THR A CA 1
ATOM 837 C C . THR A 1 101 ? -17.442 -0.850 10.104 1.00 98.38 101 THR A C 1
ATOM 839 O O . THR A 1 101 ? -18.410 -1.198 9.427 1.00 98.38 101 THR A O 1
ATOM 842 N N . PHE A 1 102 ? -16.336 -0.351 9.550 1.00 98.50 102 PHE A N 1
ATOM 843 C CA . PHE A 1 102 ? -16.203 -0.187 8.104 1.00 98.50 102 PHE A CA 1
ATOM 844 C C . PHE A 1 102 ? -16.312 -1.537 7.378 1.00 98.50 102 PHE A C 1
ATOM 846 O O . PHE A 1 102 ? -17.212 -1.731 6.561 1.00 98.50 102 PHE A O 1
ATOM 853 N N . VAL A 1 103 ? -15.487 -2.517 7.747 1.00 98.06 103 VAL A N 1
ATOM 854 C CA . VAL A 1 103 ? -15.435 -3.834 7.099 1.00 98.06 103 VAL A CA 1
ATOM 855 C C . VAL A 1 103 ? -16.757 -4.594 7.260 1.00 98.06 103 VAL A C 1
ATOM 857 O O . VAL A 1 103 ? -17.341 -5.043 6.273 1.00 98.06 103 VAL A O 1
ATOM 860 N N . GLN A 1 104 ? -17.304 -4.686 8.475 1.00 97.00 104 GLN A N 1
ATOM 861 C CA . GLN A 1 104 ? -18.494 -5.511 8.704 1.00 97.00 104 GLN A CA 1
ATOM 862 C C . GLN A 1 104 ? -19.810 -4.808 8.389 1.00 97.00 104 GLN A C 1
ATOM 864 O O . GLN A 1 104 ? -20.761 -5.437 7.918 1.00 97.00 104 GLN A O 1
ATOM 869 N N . LYS A 1 105 ? -19.925 -3.510 8.689 1.00 97.00 105 LYS A N 1
ATOM 870 C CA . LYS A 1 105 ? -21.200 -2.790 8.550 1.00 97.00 105 LYS A CA 1
ATOM 871 C C . LYS A 1 105 ? -21.306 -2.049 7.229 1.00 97.00 105 LYS A C 1
ATOM 873 O O . LYS A 1 105 ? -22.421 -2.005 6.710 1.00 97.00 105 LYS A O 1
ATOM 878 N N . VAL A 1 106 ? -20.215 -1.509 6.687 1.00 98.06 106 VAL A N 1
ATOM 879 C CA . VAL A 1 106 ? -20.233 -0.820 5.386 1.00 98.06 106 VAL A CA 1
ATOM 880 C C . VAL A 1 106 ? -19.981 -1.819 4.262 1.00 98.06 106 VAL A C 1
ATOM 882 O O . VAL A 1 106 ? -20.868 -2.011 3.435 1.00 98.06 106 VAL A O 1
ATOM 885 N N . LEU A 1 107 ? -18.849 -2.533 4.290 1.00 97.94 107 LEU A N 1
ATOM 886 C CA . LEU A 1 107 ? -18.482 -3.476 3.222 1.00 97.94 107 LEU A CA 1
ATOM 887 C C . LEU A 1 107 ? -19.246 -4.807 3.278 1.00 97.94 107 LEU A C 1
ATOM 889 O O . LEU A 1 107 ? -19.229 -5.561 2.311 1.00 97.94 107 LEU A O 1
ATOM 893 N N . LYS A 1 108 ? -19.936 -5.088 4.393 1.00 97.62 108 LYS A N 1
ATOM 894 C CA . LYS A 1 108 ? -20.685 -6.339 4.630 1.00 97.62 108 LYS A CA 1
ATOM 895 C C . LYS A 1 108 ? -19.810 -7.595 4.567 1.00 97.62 108 LYS A C 1
ATOM 897 O O . LYS A 1 108 ? -20.302 -8.672 4.236 1.00 97.62 108 LYS A O 1
ATOM 902 N N . LEU A 1 109 ? -18.537 -7.463 4.924 1.00 96.69 109 LEU A N 1
ATOM 903 C CA . LEU A 1 109 ? -17.592 -8.570 4.995 1.00 96.69 109 LEU A CA 1
ATOM 904 C C . LEU A 1 109 ? -17.502 -9.112 6.423 1.00 96.69 109 LEU A C 1
ATOM 906 O O . LEU A 1 109 ? -17.556 -8.357 7.391 1.00 96.69 109 LEU A O 1
ATOM 910 N N . LYS A 1 110 ? -17.342 -10.426 6.569 1.00 96.50 110 LYS A N 1
ATOM 911 C CA . LYS A 1 110 ? -17.068 -11.055 7.862 1.00 96.50 110 LYS A CA 1
ATOM 912 C C . LYS A 1 110 ? -15.569 -11.315 7.955 1.00 96.50 110 LYS A C 1
ATOM 914 O O . LYS A 1 110 ? -15.038 -12.005 7.097 1.00 96.50 110 LYS A O 1
ATOM 919 N N . VAL A 1 111 ? -14.919 -10.766 8.977 1.00 97.88 111 VAL A N 1
ATOM 920 C CA . VAL A 1 111 ? -13.526 -11.111 9.286 1.00 97.88 111 VAL A CA 1
ATOM 921 C C . VAL A 1 111 ? -13.517 -12.479 9.968 1.00 97.88 111 VAL A C 1
ATOM 923 O O . VAL A 1 111 ? -14.296 -12.699 10.899 1.00 97.88 111 VAL A O 1
ATOM 926 N N . ASP A 1 112 ? -12.685 -13.394 9.477 1.00 97.75 112 ASP A N 1
ATOM 927 C CA . ASP A 1 112 ? -12.641 -14.773 9.966 1.00 97.75 112 ASP A CA 1
ATOM 928 C C . ASP A 1 112 ? -11.781 -14.881 11.222 1.00 97.75 112 ASP A C 1
ATOM 930 O O . ASP A 1 112 ? -12.223 -15.416 12.241 1.00 97.75 112 ASP A O 1
ATOM 934 N N . TYR A 1 113 ? -10.579 -14.312 11.165 1.00 98.44 113 TYR A N 1
ATOM 935 C CA . TYR A 1 113 ? -9.664 -14.233 12.292 1.00 98.44 113 TYR A CA 1
ATOM 936 C C . TYR A 1 113 ? -8.778 -12.991 12.199 1.00 98.44 113 TYR A C 1
ATOM 938 O O . TYR A 1 113 ? -8.660 -12.356 11.146 1.00 98.44 113 TYR A O 1
ATOM 946 N N . ILE A 1 114 ? -8.153 -12.658 13.322 1.00 98.50 114 ILE A N 1
ATOM 947 C CA . ILE A 1 114 ? -7.073 -11.678 13.400 1.00 98.50 114 ILE A CA 1
ATOM 948 C C . ILE A 1 114 ? -5.816 -12.330 13.963 1.00 98.50 114 ILE A C 1
ATOM 950 O O . ILE A 1 114 ? -5.894 -13.314 14.706 1.00 98.50 114 ILE A O 1
ATOM 954 N N . THR A 1 115 ? -4.659 -11.775 13.626 1.00 98.50 115 THR A N 1
ATOM 955 C CA . THR A 1 115 ? -3.381 -12.118 14.256 1.00 98.50 115 THR A CA 1
ATOM 956 C C . THR A 1 115 ? -2.948 -11.005 15.207 1.00 98.50 115 THR A C 1
ATOM 958 O O . THR A 1 115 ? -3.257 -9.827 15.002 1.00 98.50 115 THR A O 1
ATOM 961 N N . ILE A 1 116 ? -2.282 -11.379 16.299 1.00 97.88 116 ILE A N 1
ATOM 962 C CA . ILE A 1 116 ? -1.637 -10.462 17.247 1.00 97.88 116 ILE A CA 1
ATOM 963 C C . ILE A 1 116 ? -0.253 -11.017 17.561 1.00 97.88 116 ILE A C 1
ATOM 965 O O . ILE A 1 116 ? -0.078 -12.231 17.702 1.00 97.88 116 ILE A O 1
ATOM 969 N N . HIS A 1 117 ? 0.726 -10.137 17.746 1.00 96.56 117 HIS A N 1
ATOM 970 C CA . HIS A 1 117 ? 2.035 -10.561 18.220 1.00 96.56 117 HIS A CA 1
ATOM 971 C C . HIS A 1 117 ? 1.939 -11.267 19.589 1.00 96.56 117 HIS A C 1
ATOM 973 O O . HIS A 1 117 ? 1.261 -10.751 20.483 1.00 96.56 117 HIS A O 1
ATOM 979 N N . PRO A 1 118 ? 2.641 -12.396 19.823 1.00 96.25 118 PRO A N 1
ATOM 980 C CA . PRO A 1 118 ? 2.593 -13.113 21.100 1.00 96.25 118 PRO A CA 1
ATOM 981 C C . PRO A 1 118 ? 2.822 -12.224 22.333 1.00 96.25 118 PRO A C 1
ATOM 983 O O . PRO A 1 118 ? 2.153 -12.390 23.348 1.00 96.25 118 PRO A O 1
ATOM 986 N N . GLU A 1 119 ? 3.718 -11.238 22.233 1.00 95.06 119 GLU A N 1
ATOM 987 C CA . GLU A 1 119 ? 4.037 -10.312 23.335 1.00 95.06 119 GLU A CA 1
ATOM 988 C C . GLU A 1 119 ? 2.927 -9.293 23.645 1.00 95.06 119 GLU A C 1
ATOM 990 O O . GLU A 1 119 ? 2.926 -8.706 24.724 1.00 95.06 119 GLU A O 1
ATOM 995 N N . GLN A 1 120 ? 1.975 -9.083 22.730 1.00 96.06 120 GLN A N 1
ATOM 996 C CA . GLN A 1 120 ? 0.836 -8.180 22.930 1.00 96.06 120 GLN A CA 1
ATOM 997 C C . GLN A 1 120 ? -0.486 -8.911 23.160 1.00 96.06 120 GLN A C 1
ATOM 999 O O . GLN A 1 120 ? -1.494 -8.259 23.427 1.00 96.06 120 GLN A O 1
ATOM 1004 N N . LEU A 1 121 ? -0.508 -10.247 23.107 1.00 96.50 121 LEU A N 1
ATOM 1005 C CA . LEU A 1 121 ? -1.744 -11.023 23.220 1.00 96.50 121 LEU A CA 1
ATOM 1006 C C . LEU A 1 121 ? -2.534 -10.676 24.492 1.00 96.50 121 LEU A C 1
ATOM 1008 O O . LEU A 1 121 ? -3.724 -10.382 24.405 1.00 96.50 121 LEU A O 1
ATOM 1012 N N . GLU A 1 122 ? -1.874 -10.644 25.651 1.00 96.44 122 GLU A N 1
ATOM 1013 C CA . GLU A 1 122 ? -2.512 -10.307 26.935 1.00 96.44 122 GLU A CA 1
ATOM 1014 C C . GLU A 1 122 ? -3.049 -8.867 26.963 1.00 96.44 122 GLU A C 1
ATOM 1016 O O . GLU A 1 122 ? -4.095 -8.588 27.549 1.00 96.44 122 GLU A O 1
ATOM 1021 N N . ASN A 1 123 ? -2.368 -7.948 26.274 1.00 96.25 123 ASN A N 1
ATOM 1022 C CA . ASN A 1 123 ? -2.739 -6.539 26.246 1.00 96.25 123 ASN A CA 1
ATOM 1023 C C . ASN A 1 123 ? -3.844 -6.241 25.232 1.00 96.25 123 ASN A C 1
ATOM 1025 O O . ASN A 1 123 ? -4.553 -5.260 25.406 1.00 96.25 123 ASN A O 1
ATOM 1029 N N . TRP A 1 124 ? -3.964 -7.006 24.146 1.00 97.31 124 TRP A N 1
ATOM 1030 C CA . TRP A 1 124 ? -4.809 -6.630 23.005 1.00 97.31 124 TRP A CA 1
ATOM 1031 C C . TRP A 1 124 ? -5.981 -7.578 22.769 1.00 97.31 124 TRP A C 1
ATOM 1033 O O . TRP A 1 124 ? -6.952 -7.186 22.129 1.00 97.31 124 TRP A O 1
ATOM 1043 N N . ARG A 1 125 ? -5.951 -8.802 23.316 1.00 97.06 125 ARG A N 1
ATOM 1044 C CA . ARG A 1 125 ? -7.036 -9.783 23.154 1.00 97.06 125 ARG A CA 1
ATOM 1045 C C . ARG A 1 125 ? -8.406 -9.213 23.524 1.00 97.06 125 ARG A C 1
ATOM 1047 O O . ARG A 1 125 ? -9.359 -9.386 22.771 1.00 97.06 125 ARG A O 1
ATOM 1054 N N . HIS A 1 126 ? -8.486 -8.517 24.655 1.00 97.00 126 HIS A N 1
ATOM 1055 C CA . HIS A 1 126 ? -9.742 -7.975 25.176 1.00 97.00 126 HIS A CA 1
ATOM 1056 C C . HIS A 1 126 ? -10.361 -6.896 24.271 1.00 97.00 126 HIS A C 1
ATOM 1058 O O . HIS A 1 126 ? -11.570 -6.679 24.311 1.00 97.00 126 HIS A O 1
ATOM 1064 N N . LEU A 1 127 ? -9.560 -6.254 23.409 1.00 97.56 127 LEU A N 1
ATOM 1065 C CA . LEU A 1 127 ? -10.044 -5.230 22.478 1.00 97.56 127 LEU A CA 1
ATOM 1066 C C . LEU A 1 127 ? -11.012 -5.801 21.428 1.00 97.56 127 LEU A C 1
ATOM 1068 O O . LEU A 1 127 ? -11.766 -5.067 20.785 1.00 97.56 127 LEU A O 1
ATOM 1072 N N . TYR A 1 128 ? -11.004 -7.127 21.272 1.00 97.25 128 TYR A N 1
ATOM 1073 C CA . TYR A 1 128 ? -11.783 -7.863 20.288 1.00 97.25 128 TYR A CA 1
ATOM 1074 C C . TYR A 1 128 ? -12.996 -8.606 20.866 1.00 97.25 128 TYR A C 1
ATOM 1076 O O . TYR A 1 128 ? -13.771 -9.181 20.096 1.00 97.25 128 TYR A O 1
ATOM 1084 N N . ASP A 1 129 ? -13.214 -8.573 22.187 1.00 95.06 129 ASP A N 1
ATOM 1085 C CA . ASP A 1 129 ? -14.242 -9.379 22.869 1.00 95.06 129 ASP A CA 1
ATOM 1086 C C . ASP A 1 129 ? -15.658 -9.139 22.315 1.00 95.06 129 ASP A C 1
ATOM 1088 O O . ASP A 1 129 ? -16.452 -10.073 22.169 1.00 95.06 129 ASP A O 1
ATOM 1092 N N . GLN A 1 130 ? -15.969 -7.897 21.929 1.00 95.19 130 GLN A N 1
ATOM 1093 C CA . GLN A 1 130 ? -17.277 -7.532 21.369 1.00 95.19 130 GLN A CA 1
ATOM 1094 C C . GLN A 1 130 ? -17.537 -8.093 19.959 1.00 95.19 130 GLN A C 1
ATOM 1096 O O . GLN A 1 130 ? -18.688 -8.142 19.522 1.00 95.19 130 GLN A O 1
ATOM 1101 N N . TYR A 1 131 ? -16.493 -8.519 19.243 1.00 95.12 131 TYR A N 1
ATOM 1102 C CA . TYR A 1 131 ? -16.589 -8.965 17.853 1.00 95.12 131 TYR A CA 1
ATOM 1103 C C . TYR A 1 131 ? -16.680 -10.478 17.691 1.00 95.12 131 TYR A C 1
ATOM 1105 O O . TYR A 1 131 ? -16.995 -10.933 16.592 1.00 95.12 131 TYR A O 1
ATOM 1113 N N . GLN A 1 132 ? -16.434 -11.246 18.760 1.00 90.19 132 GLN A N 1
ATOM 1114 C CA . GLN A 1 132 ? -16.447 -12.716 18.739 1.00 90.19 132 GLN A CA 1
ATOM 1115 C C . GLN A 1 132 ? -15.600 -13.299 17.592 1.00 90.19 132 GLN A C 1
ATOM 1117 O O . GLN A 1 132 ? -15.997 -14.258 16.930 1.00 90.19 132 GLN A O 1
ATOM 1122 N N . ILE A 1 133 ? -14.448 -12.680 17.339 1.00 95.19 133 ILE A N 1
ATOM 1123 C CA . ILE A 1 133 ? -13.517 -13.060 16.280 1.00 95.19 133 ILE A CA 1
ATOM 1124 C C . ILE A 1 133 ? -12.462 -14.033 16.806 1.00 95.19 133 ILE A C 1
ATOM 1126 O O . ILE A 1 133 ? -12.054 -13.955 17.966 1.00 95.19 133 ILE A O 1
ATOM 1130 N N . GLU A 1 134 ? -12.025 -14.968 15.964 1.00 97.75 134 GLU A N 1
ATOM 1131 C CA . GLU A 1 134 ? -10.907 -15.844 16.300 1.00 97.75 134 GLU A CA 1
ATOM 1132 C C . GLU A 1 134 ? -9.606 -15.029 16.365 1.00 97.75 134 GLU A C 1
ATOM 1134 O O . GLU A 1 134 ? -9.321 -14.214 15.490 1.00 97.75 134 GLU A O 1
ATOM 1139 N N . ILE A 1 135 ? -8.808 -15.258 17.408 1.00 98.19 135 ILE A N 1
ATOM 1140 C CA . ILE A 1 135 ? -7.517 -14.595 17.610 1.00 98.19 135 ILE A CA 1
ATOM 1141 C C . ILE A 1 135 ? -6.426 -15.649 17.505 1.00 98.19 135 ILE A C 1
ATOM 1143 O O . ILE A 1 135 ? -6.396 -16.595 18.298 1.00 98.19 135 ILE A O 1
ATOM 1147 N N . ARG A 1 136 ? -5.521 -15.454 16.550 1.00 98.06 136 ARG A N 1
ATOM 1148 C CA . ARG A 1 136 ? -4.301 -16.239 16.362 1.00 98.06 136 ARG A CA 1
ATOM 1149 C C . ARG A 1 136 ? -3.091 -15.407 16.772 1.00 98.06 136 ARG A C 1
ATOM 1151 O O . ARG A 1 136 ? -3.152 -14.181 16.830 1.00 98.06 136 ARG A O 1
ATOM 1158 N N . THR A 1 137 ? -1.987 -16.074 17.076 1.00 97.75 137 THR A N 1
ATOM 1159 C CA . THR A 1 137 ? -0.717 -15.399 17.353 1.00 97.75 137 THR A CA 1
ATOM 1160 C C . THR A 1 137 ? 0.214 -15.512 16.165 1.00 97.75 137 THR A C 1
ATOM 1162 O O . THR A 1 137 ? 0.351 -16.611 15.629 1.00 97.75 137 THR A O 1
ATOM 1165 N N . ASP A 1 138 ? 0.902 -14.426 15.832 1.00 97.12 138 ASP A N 1
ATOM 1166 C CA . ASP A 1 138 ? 1.912 -14.412 14.775 1.00 97.12 138 ASP A CA 1
ATOM 1167 C C . ASP A 1 138 ? 3.130 -13.570 15.202 1.00 97.12 138 ASP A C 1
ATOM 1169 O O . ASP A 1 138 ? 2.971 -12.383 15.490 1.00 97.12 138 ASP A O 1
ATOM 1173 N N . PRO A 1 139 ? 4.342 -14.148 15.310 1.00 95.12 139 PRO A N 1
ATOM 1174 C CA . PRO A 1 139 ? 5.565 -13.389 15.576 1.00 95.12 139 PRO A CA 1
ATOM 1175 C C . PRO A 1 139 ? 5.889 -12.332 14.510 1.00 95.12 139 PRO A C 1
ATOM 1177 O O . PRO A 1 139 ? 6.594 -11.374 14.813 1.00 95.12 139 PRO A O 1
ATOM 1180 N N . GLU A 1 140 ? 5.358 -12.464 13.293 1.00 93.38 140 GLU A N 1
ATOM 1181 C CA . GLU A 1 140 ? 5.555 -11.494 12.212 1.00 93.38 140 GLU A CA 1
ATOM 1182 C C . GLU A 1 140 ? 4.642 -10.264 12.340 1.00 93.38 140 GLU A C 1
ATOM 1184 O O . GLU A 1 140 ? 4.810 -9.314 11.581 1.00 93.38 140 GLU A O 1
ATOM 1189 N N . CYS A 1 141 ? 3.753 -10.211 13.349 1.00 94.38 141 CYS A N 1
ATOM 1190 C CA . CYS A 1 141 ? 2.953 -9.031 13.719 1.00 94.38 141 CYS A CA 1
ATOM 1191 C C . CYS A 1 141 ? 3.803 -7.880 14.305 1.00 94.38 141 CYS A C 1
ATOM 1193 O O . CYS A 1 141 ? 3.524 -7.321 15.375 1.00 94.38 141 CYS A O 1
ATOM 1195 N N . THR A 1 142 ? 4.860 -7.518 13.596 1.00 91.50 142 THR A N 1
ATOM 1196 C CA . THR A 1 142 ? 5.758 -6.413 13.880 1.00 91.50 142 THR A CA 1
ATOM 1197 C C . THR A 1 142 ? 5.797 -5.480 12.679 1.00 91.50 142 THR A C 1
ATOM 1199 O O . THR A 1 142 ? 5.534 -5.857 11.540 1.00 91.50 142 THR A O 1
ATOM 1202 N N . TRP A 1 143 ? 6.101 -4.218 12.933 1.00 88.81 143 TRP A N 1
ATOM 1203 C CA . TRP A 1 143 ? 6.136 -3.183 11.915 1.00 88.81 143 TRP A CA 1
ATOM 1204 C C . TRP A 1 143 ? 7.338 -2.277 12.133 1.00 88.81 143 TRP A C 1
ATOM 1206 O O . TRP A 1 143 ? 7.686 -1.955 13.269 1.00 88.81 143 TRP A O 1
ATOM 1216 N N . THR A 1 144 ? 7.944 -1.823 11.040 1.00 82.38 144 THR A N 1
ATOM 1217 C CA . THR A 1 144 ? 9.022 -0.832 11.042 1.00 82.38 144 THR A CA 1
ATOM 1218 C C . THR A 1 144 ? 8.756 0.224 9.976 1.00 82.38 144 THR A C 1
ATOM 1220 O O . THR A 1 144 ? 8.273 -0.070 8.882 1.00 82.38 144 THR A O 1
ATOM 1223 N N . ASP A 1 145 ? 9.132 1.464 10.267 1.00 77.81 145 ASP A N 1
ATOM 1224 C CA . ASP A 1 145 ? 9.151 2.564 9.301 1.00 77.81 145 ASP A CA 1
ATOM 1225 C C . ASP A 1 145 ? 10.426 2.596 8.433 1.00 77.81 145 ASP A C 1
ATOM 1227 O O . ASP A 1 145 ? 10.629 3.534 7.648 1.00 77.81 145 ASP A O 1
ATOM 1231 N N . GLY A 1 146 ? 11.285 1.580 8.578 1.00 73.94 146 GLY A N 1
ATOM 1232 C CA . GLY A 1 146 ? 12.617 1.501 7.984 1.00 73.94 146 GLY A CA 1
ATOM 1233 C C . GLY A 1 146 ? 13.734 2.036 8.888 1.00 73.94 146 GLY A C 1
ATOM 1234 O O . GLY A 1 146 ? 14.879 2.121 8.441 1.00 73.94 146 GLY A O 1
ATOM 1235 N N . THR A 1 147 ? 13.426 2.407 10.135 1.00 71.31 147 THR A N 1
ATOM 1236 C CA . THR A 1 147 ? 14.397 2.780 11.176 1.00 71.31 147 THR A CA 1
ATOM 1237 C C . THR A 1 147 ? 14.497 1.698 12.264 1.00 71.31 147 THR A C 1
ATOM 1239 O O . THR A 1 147 ? 13.952 0.605 12.132 1.00 71.31 147 THR A O 1
ATOM 1242 N N . THR A 1 148 ? 15.217 1.966 13.360 1.00 61.66 148 THR A N 1
ATOM 1243 C CA . THR A 1 148 ? 15.349 1.026 14.490 1.00 61.66 148 THR A CA 1
ATOM 1244 C C . THR A 1 148 ? 14.078 0.891 15.331 1.00 61.66 148 THR A C 1
ATOM 1246 O O . THR A 1 148 ? 14.011 0.009 16.185 1.00 61.66 148 THR A O 1
ATOM 1249 N N . ALA A 1 149 ? 13.090 1.770 15.146 1.00 64.00 149 ALA A N 1
ATOM 1250 C CA . ALA A 1 149 ? 11.826 1.682 15.861 1.00 64.00 149 ALA A CA 1
ATOM 1251 C C . ALA A 1 149 ? 10.982 0.530 15.294 1.00 64.00 149 ALA A C 1
ATOM 1253 O O . ALA A 1 149 ? 10.710 0.476 14.095 1.00 64.00 149 ALA A O 1
ATOM 1254 N N . THR A 1 150 ? 10.578 -0.389 16.172 1.00 80.88 150 THR A N 1
ATOM 1255 C CA . THR A 1 150 ? 9.648 -1.479 15.853 1.00 80.88 150 THR A CA 1
ATOM 1256 C C . THR A 1 150 ? 8.372 -1.275 16.661 1.00 80.88 150 THR A C 1
ATOM 1258 O O . THR A 1 150 ? 8.435 -0.948 17.847 1.00 80.88 150 THR A O 1
ATOM 1261 N N . ALA A 1 151 ? 7.221 -1.434 16.019 1.00 91.25 151 ALA A N 1
ATOM 1262 C CA . ALA A 1 151 ? 5.906 -1.421 16.646 1.00 91.25 151 ALA A CA 1
ATOM 1263 C C . ALA A 1 151 ? 5.237 -2.786 16.471 1.00 91.25 151 ALA A C 1
ATOM 1265 O O . ALA A 1 151 ? 5.630 -3.561 15.602 1.00 91.25 151 ALA A O 1
ATOM 1266 N N . TYR A 1 152 ? 4.213 -3.069 17.270 1.00 95.50 152 TYR A N 1
ATOM 1267 C CA . TYR A 1 152 ? 3.368 -4.239 17.048 1.00 95.50 152 TYR A CA 1
ATOM 1268 C C . TYR A 1 152 ? 2.178 -3.868 16.175 1.00 95.50 152 TYR A C 1
ATOM 1270 O O . TYR A 1 152 ? 1.723 -2.716 16.163 1.00 95.50 152 TYR A O 1
ATOM 1278 N N . CYS A 1 153 ? 1.660 -4.864 15.472 1.00 95.69 153 CYS A N 1
ATOM 1279 C CA . CYS A 1 153 ? 0.446 -4.737 14.692 1.00 95.69 153 CYS A CA 1
ATOM 1280 C C . CYS A 1 153 ? -0.509 -5.899 14.957 1.00 95.69 153 CYS A C 1
ATOM 1282 O O . CYS A 1 153 ? -0.198 -6.876 15.642 1.00 95.69 153 CYS A O 1
ATOM 1284 N N . THR A 1 154 ? -1.717 -5.735 14.449 1.00 96.94 154 THR A N 1
ATOM 1285 C CA . THR A 1 154 ? -2.728 -6.773 14.364 1.00 96.94 154 THR A CA 1
ATOM 1286 C C . THR A 1 154 ? -3.254 -6.785 12.940 1.00 96.94 154 THR A C 1
ATOM 1288 O O . THR A 1 154 ? -3.514 -5.724 12.366 1.00 96.94 154 THR A O 1
ATOM 1291 N N . GLU A 1 155 ? -3.344 -7.967 12.348 1.00 98.19 155 GLU A N 1
ATOM 1292 C CA . GLU A 1 155 ? -3.701 -8.131 10.941 1.00 98.19 155 GLU A CA 1
ATOM 1293 C C . GLU A 1 155 ? -5.026 -8.875 10.828 1.00 98.19 155 GLU A C 1
ATOM 1295 O O . GLU A 1 155 ? -5.369 -9.706 11.671 1.00 98.19 155 GLU A O 1
ATOM 1300 N N . PHE A 1 156 ? -5.791 -8.551 9.793 1.00 98.38 156 PHE A N 1
ATOM 1301 C CA . PHE A 1 156 ? -7.161 -9.007 9.609 1.00 98.38 156 PHE A CA 1
ATOM 1302 C C . PHE A 1 156 ? -7.232 -9.946 8.416 1.00 98.38 156 PHE A C 1
ATOM 1304 O O . PHE A 1 156 ? -6.709 -9.618 7.353 1.00 98.38 156 PHE A O 1
ATOM 1311 N N . TYR A 1 157 ? -7.928 -11.074 8.566 1.00 97.94 157 TYR A N 1
ATOM 1312 C CA . TYR A 1 157 ? -7.975 -12.114 7.542 1.00 97.94 157 TYR A CA 1
ATOM 1313 C C . TYR A 1 157 ? -9.399 -12.501 7.146 1.00 97.94 157 TYR A C 1
ATOM 1315 O O . TYR A 1 157 ? -10.304 -12.596 7.982 1.00 97.94 157 TYR A O 1
ATOM 1323 N N . ILE A 1 158 ? -9.580 -12.755 5.848 1.00 96.19 158 ILE A N 1
ATOM 1324 C CA . ILE A 1 158 ? -10.795 -13.321 5.250 1.00 96.19 158 ILE A CA 1
ATOM 1325 C C . ILE A 1 158 ? -10.370 -14.401 4.257 1.00 96.19 158 ILE A C 1
ATOM 1327 O O . ILE A 1 158 ? -9.613 -14.112 3.335 1.00 96.19 158 ILE A O 1
ATOM 1331 N N . ASN A 1 159 ? -10.863 -15.631 4.418 1.00 93.50 159 ASN A N 1
ATOM 1332 C CA . ASN A 1 159 ? -10.472 -16.797 3.614 1.00 93.50 159 ASN A CA 1
ATOM 1333 C C . ASN A 1 159 ? -8.942 -16.989 3.538 1.00 93.50 159 ASN A C 1
ATOM 1335 O O . ASN A 1 159 ? -8.398 -17.203 2.457 1.00 93.50 159 ASN A O 1
ATOM 1339 N N . ASP A 1 160 ? -8.260 -16.846 4.679 1.00 93.44 160 ASP A N 1
ATOM 1340 C CA . ASP A 1 160 ? -6.793 -16.892 4.814 1.00 93.44 160 ASP A CA 1
ATOM 1341 C C . ASP A 1 160 ? -6.030 -15.839 3.973 1.00 93.44 160 ASP A C 1
ATOM 1343 O O . ASP A 1 160 ? -4.815 -15.925 3.806 1.00 93.44 160 ASP A O 1
ATOM 1347 N N . ILE A 1 161 ? -6.718 -14.801 3.480 1.00 91.19 161 ILE A N 1
ATOM 1348 C CA . ILE A 1 161 ? -6.115 -13.636 2.822 1.00 91.19 161 ILE A CA 1
ATOM 1349 C C . ILE A 1 161 ? -6.082 -12.474 3.815 1.00 91.19 161 ILE A C 1
ATOM 1351 O O . ILE A 1 161 ? -7.126 -12.052 4.318 1.00 91.19 161 ILE A O 1
ATOM 1355 N N . GLU A 1 162 ? -4.894 -11.926 4.060 1.00 94.69 162 GLU A N 1
ATOM 1356 C CA . GLU A 1 162 ? -4.713 -10.699 4.839 1.00 94.69 162 GLU A CA 1
ATOM 1357 C C . GLU A 1 162 ? -5.353 -9.510 4.097 1.00 94.69 162 GLU A C 1
ATOM 1359 O O . GLU A 1 162 ? -4.966 -9.178 2.976 1.00 94.69 162 GLU A O 1
ATOM 1364 N N . ILE A 1 163 ? -6.335 -8.841 4.696 1.00 96.06 163 ILE A N 1
ATOM 1365 C CA . ILE A 1 163 ? -7.024 -7.689 4.089 1.00 96.06 163 ILE A CA 1
ATOM 1366 C C . ILE A 1 163 ? -6.445 -6.341 4.532 1.00 96.06 163 ILE A C 1
ATOM 1368 O O . ILE A 1 163 ? -6.690 -5.323 3.879 1.00 96.06 163 ILE A O 1
ATOM 1372 N N . GLY A 1 164 ? -5.678 -6.326 5.620 1.00 96.81 164 GLY A N 1
ATOM 1373 C CA . GLY A 1 164 ? -5.049 -5.130 6.159 1.00 96.81 164 GLY A CA 1
ATOM 1374 C C . GLY A 1 164 ? -4.597 -5.289 7.600 1.00 96.81 164 GLY A C 1
ATOM 1375 O O . GLY A 1 164 ? -4.889 -6.294 8.253 1.00 96.81 164 GLY A O 1
ATOM 1376 N N . ASN A 1 165 ? -3.930 -4.256 8.103 1.00 97.69 165 ASN A N 1
ATOM 1377 C CA . ASN A 1 165 ? -3.340 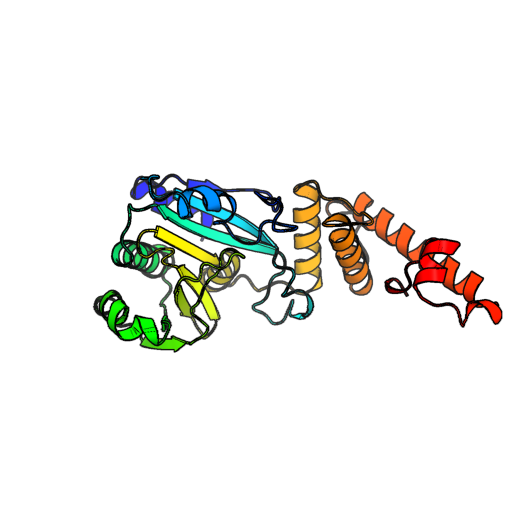-4.246 9.431 1.00 97.69 165 ASN A CA 1
ATOM 1378 C C . ASN A 1 165 ? -3.596 -2.938 10.189 1.00 97.69 165 ASN A C 1
ATOM 1380 O O . ASN A 1 165 ? -3.754 -1.873 9.600 1.00 97.69 165 ASN A O 1
ATOM 1384 N N . ILE A 1 166 ? -3.610 -3.017 11.518 1.00 98.19 166 ILE A N 1
ATOM 1385 C CA . ILE A 1 166 ? -3.587 -1.864 12.421 1.00 98.19 166 ILE A CA 1
ATOM 1386 C C . ILE A 1 166 ? -2.298 -1.943 13.229 1.00 98.19 166 ILE A C 1
ATOM 1388 O O . ILE A 1 166 ? -2.063 -2.904 13.958 1.00 98.19 166 ILE A O 1
ATOM 1392 N N . VAL A 1 167 ? -1.469 -0.920 13.107 1.00 97.31 167 VAL A N 1
ATOM 1393 C CA . VAL A 1 167 ? -0.209 -0.758 13.825 1.00 97.31 167 VAL A CA 1
ATOM 1394 C C . VAL A 1 167 ? -0.410 0.284 14.921 1.00 97.31 167 VAL A C 1
ATOM 1396 O O . VAL A 1 167 ? -1.112 1.282 14.723 1.00 97.31 167 VAL A O 1
ATOM 1399 N N . ASN A 1 168 ? 0.247 0.09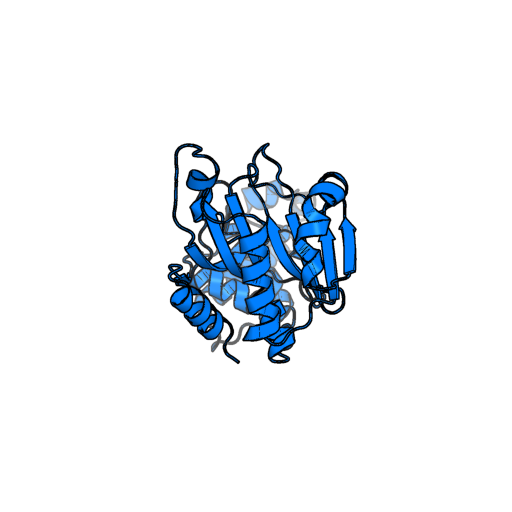6 16.067 1.00 95.69 168 ASN A N 1
ATOM 1400 C CA . ASN A 1 168 ? 0.248 1.069 17.163 1.00 95.69 168 ASN A CA 1
ATOM 1401 C C . ASN A 1 168 ? 1.662 1.631 17.429 1.00 95.69 168 ASN A C 1
ATOM 1403 O O . ASN A 1 168 ? 2.303 1.254 18.416 1.00 95.69 168 ASN A O 1
ATOM 1407 N N . PRO A 1 169 ? 2.199 2.508 16.550 1.00 92.56 169 PRO A N 1
ATOM 1408 C CA . PRO A 1 169 ? 3.533 3.070 16.727 1.00 92.56 169 PRO A CA 1
ATOM 1409 C C . PRO A 1 169 ? 3.638 3.881 18.017 1.00 92.56 169 PRO A C 1
ATOM 1411 O O . PRO A 1 169 ? 2.769 4.697 18.320 1.00 92.56 169 PRO A O 1
ATOM 1414 N N . GLY A 1 170 ? 4.706 3.652 18.783 1.00 86.69 170 GLY A N 1
ATOM 1415 C CA . GLY A 1 170 ? 4.984 4.397 20.016 1.00 86.69 170 GLY A CA 1
ATOM 1416 C C . GLY A 1 170 ? 3.980 4.183 21.157 1.00 86.69 170 GLY A C 1
ATOM 1417 O O . GLY A 1 170 ? 4.111 4.827 22.192 1.00 86.69 170 GLY A O 1
ATOM 1418 N N . GLY A 1 171 ? 2.991 3.295 20.999 1.00 89.94 171 GLY A N 1
ATOM 1419 C CA . GLY A 1 171 ? 1.927 3.083 21.987 1.00 89.94 171 GLY A CA 1
ATOM 1420 C C . GLY A 1 171 ? 0.815 4.140 21.966 1.00 89.94 171 GLY A C 1
ATOM 1421 O O . GLY A 1 171 ? -0.203 3.975 22.634 1.00 89.94 171 GLY A O 1
ATOM 1422 N N . ASP A 1 172 ? 0.988 5.227 21.213 1.00 91.56 172 ASP A N 1
ATOM 1423 C CA . ASP A 1 172 ? 0.129 6.413 21.263 1.00 91.56 172 ASP A CA 1
ATOM 1424 C C . ASP A 1 172 ? -0.315 6.917 19.881 1.00 91.56 172 ASP A C 1
ATOM 1426 O O . ASP A 1 172 ? -1.153 7.813 19.784 1.00 91.56 172 ASP A O 1
ATOM 1430 N N . CYS A 1 173 ? 0.198 6.330 18.802 1.00 95.50 173 CYS A N 1
ATOM 1431 C CA . CYS A 1 173 ? -0.229 6.616 17.441 1.00 95.50 173 CYS A CA 1
ATOM 1432 C C . CYS A 1 173 ? -0.909 5.401 16.809 1.00 95.50 173 CYS A C 1
ATOM 1434 O O . CYS A 1 173 ? -0.765 4.269 17.271 1.00 95.50 173 CYS A O 1
ATOM 1436 N N . ILE A 1 174 ? -1.646 5.639 15.728 1.00 97.44 174 ILE A N 1
ATOM 1437 C CA . ILE A 1 174 ? -2.257 4.592 14.911 1.00 97.44 174 ILE A CA 1
ATOM 1438 C C . ILE A 1 174 ? -1.791 4.779 13.474 1.00 97.44 174 ILE A C 1
ATOM 1440 O O . ILE A 1 174 ? -1.906 5.878 12.928 1.00 97.44 174 ILE A O 1
ATOM 1444 N N . ASP A 1 175 ? -1.305 3.698 12.881 1.00 97.44 175 ASP A N 1
ATOM 1445 C CA . ASP A 1 175 ? -1.050 3.567 11.451 1.00 97.44 175 ASP A CA 1
ATOM 1446 C C . ASP A 1 175 ? -1.851 2.368 10.938 1.00 97.44 175 ASP A C 1
ATOM 1448 O O . ASP A 1 175 ? -1.651 1.246 11.395 1.00 97.44 175 ASP A O 1
ATOM 1452 N N . VAL A 1 176 ? -2.804 2.605 10.040 1.00 98.12 176 VAL A N 1
ATOM 1453 C CA . VAL A 1 176 ? -3.611 1.545 9.432 1.00 98.12 176 VAL A CA 1
ATOM 1454 C C . VAL A 1 176 ? -3.378 1.504 7.934 1.00 98.12 176 VAL A C 1
ATOM 1456 O O . VAL A 1 176 ? -3.435 2.549 7.287 1.00 98.12 176 VAL A O 1
ATOM 1459 N N . GLY A 1 177 ? -3.226 0.300 7.380 1.00 97.75 177 GLY A N 1
ATOM 1460 C CA . GLY A 1 177 ? -3.216 0.058 5.942 1.00 97.75 177 GLY A CA 1
ATOM 1461 C C . GLY A 1 177 ? -4.062 -1.155 5.561 1.00 97.75 177 GLY A C 1
ATOM 1462 O O . GLY A 1 177 ? -3.715 -2.287 5.880 1.00 97.75 177 GLY A O 1
ATOM 1463 N N . PHE A 1 178 ? -5.155 -0.935 4.831 1.00 97.88 178 PHE A N 1
ATOM 1464 C CA . PHE A 1 178 ? -5.946 -2.006 4.213 1.00 97.88 178 PHE A CA 1
ATOM 1465 C C . PHE A 1 178 ? -5.754 -2.007 2.697 1.00 97.88 178 PHE A C 1
ATOM 1467 O O . PHE A 1 178 ? -5.711 -0.950 2.067 1.00 97.88 178 PHE A O 1
ATOM 1474 N N . GLY A 1 179 ? -5.645 -3.192 2.097 1.00 95.88 179 GLY A N 1
ATOM 1475 C CA . GLY A 1 179 ? -5.472 -3.339 0.651 1.00 95.88 179 GLY A CA 1
ATOM 1476 C C . GLY A 1 179 ? -6.786 -3.093 -0.088 1.00 95.88 179 GLY A C 1
ATOM 1477 O O . GLY A 1 179 ? -7.721 -3.885 0.044 1.00 95.88 179 GLY A O 1
ATOM 1478 N N . TYR A 1 180 ? -6.863 -2.025 -0.884 1.00 95.75 180 TYR A N 1
ATOM 1479 C CA . TYR A 1 180 ? -8.065 -1.670 -1.638 1.00 95.75 180 TYR A CA 1
ATOM 1480 C C . TYR A 1 180 ? -8.480 -2.796 -2.587 1.00 95.75 180 TYR A C 1
ATOM 1482 O O . TYR A 1 180 ? -9.623 -3.235 -2.548 1.00 95.75 180 TYR A O 1
ATOM 1490 N N . GLU A 1 181 ? -7.552 -3.306 -3.394 1.00 92.50 181 GLU A N 1
ATOM 1491 C CA . GLU A 1 181 ? -7.811 -4.324 -4.415 1.00 92.50 181 GLU A CA 1
ATOM 1492 C C . GLU A 1 181 ? -8.219 -5.660 -3.783 1.00 92.50 181 GLU A C 1
ATOM 1494 O O . GLU A 1 181 ? -9.081 -6.359 -4.313 1.00 92.50 181 GLU A O 1
ATOM 1499 N N . ARG A 1 182 ? -7.664 -5.993 -2.607 1.00 91.88 182 ARG A N 1
ATOM 1500 C CA . ARG A 1 182 ? -8.072 -7.181 -1.838 1.00 91.88 182 ARG A CA 1
ATOM 1501 C C . ARG A 1 182 ? -9.516 -7.046 -1.350 1.00 91.88 182 ARG A C 1
ATOM 1503 O O . ARG A 1 182 ? -10.309 -7.973 -1.505 1.00 91.88 182 ARG A O 1
ATOM 1510 N N . LEU A 1 183 ? -9.886 -5.886 -0.809 1.00 94.81 183 LEU A N 1
ATOM 1511 C CA . LEU A 1 183 ? -11.268 -5.614 -0.406 1.00 94.81 183 LEU A CA 1
ATOM 1512 C C . LEU A 1 183 ? -12.216 -5.566 -1.613 1.00 94.81 183 LEU A C 1
ATOM 1514 O O . LEU A 1 183 ? -13.327 -6.086 -1.538 1.00 94.81 183 LEU A O 1
ATOM 1518 N N . ASP A 1 184 ? -11.783 -4.990 -2.732 1.00 93.94 184 ASP A N 1
ATOM 1519 C CA . ASP A 1 184 ? -12.571 -4.891 -3.962 1.00 93.94 184 ASP A CA 1
ATOM 1520 C C . ASP A 1 184 ? -12.841 -6.270 -4.572 1.00 93.94 184 ASP A C 1
ATOM 1522 O O . ASP A 1 184 ? -13.974 -6.567 -4.957 1.00 93.94 184 ASP A O 1
ATOM 1526 N N . HIS A 1 185 ? -11.847 -7.162 -4.546 1.00 91.38 185 HIS A N 1
ATOM 1527 C CA . HIS A 1 185 ? -12.020 -8.568 -4.898 1.00 91.38 185 HIS A CA 1
ATOM 1528 C C . HIS A 1 185 ? -13.105 -9.239 -4.044 1.00 91.38 185 HIS A C 1
ATOM 1530 O O . HIS A 1 185 ? -14.019 -9.862 -4.585 1.00 91.38 185 HIS A O 1
ATOM 1536 N N . LEU A 1 186 ? -13.045 -9.075 -2.719 1.00 93.06 186 LEU A N 1
ATOM 1537 C CA . LEU A 1 186 ? -13.984 -9.706 -1.784 1.00 93.06 186 LEU A CA 1
ATOM 1538 C C . LEU A 1 186 ? -15.411 -9.148 -1.896 1.00 93.06 186 LEU A C 1
ATOM 1540 O O . LEU A 1 186 ? -16.376 -9.900 -1.777 1.00 93.06 186 LEU A O 1
ATOM 1544 N N . VAL A 1 187 ? -15.560 -7.843 -2.128 1.00 94.75 187 VAL A N 1
ATOM 1545 C CA . VAL A 1 187 ? -16.872 -7.180 -2.209 1.00 94.75 187 VAL A CA 1
ATOM 1546 C C . VAL A 1 187 ? -17.511 -7.343 -3.586 1.00 94.75 187 VAL A C 1
ATOM 1548 O O . VAL A 1 187 ? -18.713 -7.590 -3.691 1.00 94.75 187 VAL A O 1
ATOM 1551 N N . ASN A 1 188 ? -16.736 -7.134 -4.649 1.00 94.19 188 ASN A N 1
ATOM 1552 C CA . ASN A 1 188 ? -17.250 -6.997 -6.010 1.00 94.19 188 ASN A CA 1
ATOM 1553 C C . ASN A 1 188 ? -16.936 -8.204 -6.902 1.00 94.19 188 ASN A C 1
ATOM 1555 O O . ASN A 1 188 ? -17.412 -8.254 -8.036 1.00 94.19 188 ASN A O 1
ATOM 1559 N N . GLY A 1 189 ? -16.152 -9.175 -6.423 1.00 88.12 189 GLY A N 1
ATOM 1560 C CA . GLY A 1 189 ? -15.725 -10.327 -7.218 1.00 88.12 189 GLY A CA 1
ATOM 1561 C C . GLY A 1 189 ? -14.762 -9.958 -8.349 1.00 88.12 189 GLY A C 1
ATOM 1562 O O . GLY A 1 189 ? -14.634 -10.717 -9.313 1.00 88.12 189 GLY A O 1
ATOM 1563 N N . VAL A 1 190 ? -14.111 -8.790 -8.266 1.00 77.88 190 VAL A N 1
ATOM 1564 C CA . VAL A 1 190 ? -13.127 -8.335 -9.256 1.00 77.88 190 VAL A CA 1
ATOM 1565 C C . VAL A 1 190 ? -11.948 -9.295 -9.222 1.00 77.88 190 VAL A C 1
ATOM 1567 O O . VAL A 1 190 ? -11.282 -9.427 -8.203 1.00 77.88 190 VAL A O 1
ATOM 1570 N N . LYS A 1 191 ? -11.724 -10.041 -10.305 1.00 73.50 191 LYS A N 1
ATOM 1571 C CA . LYS A 1 191 ? -10.617 -11.003 -10.365 1.00 73.50 191 LYS A CA 1
ATOM 1572 C C . LYS A 1 191 ? -9.289 -10.260 -10.348 1.00 73.50 191 LYS A C 1
ATOM 1574 O O . LYS A 1 191 ? -9.156 -9.260 -11.043 1.00 73.50 191 LYS A O 1
ATOM 1579 N N . LEU A 1 192 ? -8.318 -10.800 -9.613 1.00 67.38 192 LEU A N 1
ATOM 1580 C CA . LEU A 1 192 ? -6.949 -10.319 -9.714 1.00 67.38 192 LEU A CA 1
ATOM 1581 C C . LEU A 1 192 ? -6.432 -10.511 -11.136 1.00 67.38 192 LEU A C 1
ATOM 1583 O O . LEU A 1 192 ? -6.684 -11.530 -11.791 1.00 67.38 192 LEU A O 1
ATOM 1587 N N . ASP A 1 193 ? -5.721 -9.492 -11.591 1.00 71.56 193 ASP A N 1
ATOM 1588 C CA . ASP A 1 193 ? -5.203 -9.419 -12.937 1.00 71.56 193 ASP A CA 1
ATOM 1589 C C . ASP A 1 193 ? -4.096 -10.445 -13.182 1.00 71.56 193 ASP A C 1
ATOM 1591 O O . ASP A 1 193 ? -3.346 -10.848 -12.291 1.00 71.56 193 ASP A O 1
ATOM 1595 N N . ASN A 1 194 ? -3.977 -10.886 -14.435 1.00 83.44 194 ASN A N 1
ATOM 1596 C CA . ASN A 1 194 ? -2.835 -11.702 -14.827 1.00 83.44 194 ASN A CA 1
ATOM 1597 C C . ASN A 1 194 ? -1.548 -10.856 -14.822 1.00 83.44 194 ASN A C 1
ATOM 1599 O O . ASN A 1 194 ? -1.581 -9.625 -14.857 1.00 83.44 194 ASN A O 1
ATOM 1603 N N . ARG A 1 195 ? -0.391 -11.525 -14.859 1.00 85.31 195 ARG A N 1
ATOM 1604 C CA . ARG A 1 195 ? 0.926 -10.871 -14.821 1.00 85.31 195 ARG A CA 1
ATOM 1605 C C . ARG A 1 195 ? 1.084 -9.727 -15.832 1.00 85.31 195 ARG A C 1
ATOM 1607 O O . ARG A 1 195 ? 1.693 -8.714 -15.508 1.00 85.31 195 ARG A O 1
ATOM 1614 N N . VAL A 1 196 ? 0.547 -9.877 -17.045 1.00 87.94 196 VAL A N 1
ATOM 1615 C CA . VAL A 1 196 ? 0.651 -8.858 -18.103 1.00 87.94 196 VAL A CA 1
ATOM 1616 C C . VAL A 1 196 ? -0.130 -7.603 -17.728 1.00 87.94 196 VAL A C 1
ATOM 1618 O O . VAL A 1 196 ? 0.392 -6.500 -17.884 1.00 87.94 196 VAL A O 1
ATOM 1621 N N . ALA A 1 197 ? -1.348 -7.762 -17.213 1.00 87.12 197 ALA A N 1
ATOM 1622 C CA . ALA A 1 197 ? -2.181 -6.648 -16.780 1.00 87.12 197 ALA A CA 1
ATOM 1623 C C . ALA A 1 197 ? -1.577 -5.925 -15.562 1.00 87.12 197 ALA A C 1
ATOM 1625 O O . ALA A 1 197 ? -1.389 -4.713 -15.640 1.00 87.12 197 ALA A O 1
ATOM 1626 N N . ILE A 1 198 ? -1.115 -6.659 -14.538 1.00 88.50 198 ILE A N 1
ATOM 1627 C CA . ILE A 1 198 ? -0.425 -6.080 -13.365 1.00 88.50 198 ILE A CA 1
ATOM 1628 C C . ILE A 1 198 ? 0.787 -5.242 -13.795 1.00 88.50 198 ILE A C 1
ATOM 1630 O O . ILE A 1 198 ? 0.979 -4.109 -13.346 1.00 88.50 198 ILE A O 1
ATOM 1634 N N . MET A 1 199 ? 1.628 -5.784 -14.681 1.00 89.50 199 MET A N 1
ATOM 1635 C CA . MET A 1 199 ? 2.820 -5.075 -15.152 1.00 89.50 199 MET A CA 1
ATOM 1636 C C . MET A 1 199 ? 2.469 -3.840 -15.981 1.00 89.50 199 MET A C 1
ATOM 1638 O O . MET A 1 199 ? 3.123 -2.807 -15.833 1.00 89.50 199 MET A O 1
ATOM 1642 N N . LYS A 1 200 ? 1.446 -3.933 -16.838 1.00 90.81 200 LYS A N 1
ATOM 1643 C CA . LYS A 1 200 ? 0.968 -2.806 -17.643 1.00 90.81 200 LYS A CA 1
ATOM 1644 C C . LYS A 1 200 ? 0.441 -1.683 -16.758 1.00 90.81 200 LYS A C 1
ATOM 1646 O O . LYS A 1 200 ? 0.843 -0.538 -16.947 1.00 90.81 200 LYS A O 1
ATOM 1651 N N . GLU A 1 201 ? -0.416 -2.006 -15.796 1.00 91.38 201 GLU A N 1
ATOM 1652 C CA . GLU A 1 201 ? -0.979 -1.033 -14.862 1.00 91.38 201 GLU A CA 1
ATOM 1653 C C . GLU A 1 201 ? 0.126 -0.352 -14.050 1.00 91.38 201 GLU A C 1
ATOM 1655 O O . GLU A 1 201 ? 0.221 0.874 -14.038 1.00 91.38 201 GLU A O 1
ATOM 1660 N N . THR A 1 202 ? 1.042 -1.143 -13.482 1.00 93.06 202 THR A N 1
ATOM 1661 C CA . THR A 1 202 ? 2.199 -0.624 -12.740 1.00 93.06 202 THR A CA 1
ATOM 1662 C C . THR A 1 202 ? 3.022 0.343 -13.597 1.00 93.06 202 THR A C 1
ATOM 1664 O O . THR A 1 202 ? 3.375 1.430 -13.140 1.00 93.06 202 THR A O 1
ATOM 1667 N N . LEU A 1 203 ? 3.310 -0.012 -14.857 1.00 94.12 203 LEU A N 1
ATOM 1668 C CA . LEU A 1 203 ? 4.041 0.857 -15.783 1.00 94.12 203 LEU A CA 1
ATOM 1669 C C . LEU A 1 203 ? 3.301 2.167 -16.061 1.00 94.12 203 LEU A C 1
ATOM 1671 O O . LEU A 1 203 ? 3.939 3.220 -16.038 1.00 94.12 203 LEU A O 1
ATOM 1675 N N . CYS A 1 204 ? 1.988 2.115 -16.293 1.00 94.31 204 CYS A N 1
ATOM 1676 C CA . CYS A 1 204 ? 1.181 3.314 -16.521 1.00 94.31 204 CYS A CA 1
ATOM 1677 C C . CYS A 1 204 ? 1.243 4.239 -15.304 1.00 94.31 204 CYS A C 1
ATOM 1679 O O . CYS A 1 204 ? 1.668 5.383 -15.427 1.00 94.31 204 CYS A O 1
ATOM 1681 N N . VAL A 1 205 ? 0.974 3.711 -14.106 1.00 95.25 205 VAL A N 1
ATOM 1682 C CA . VAL A 1 205 ? 0.997 4.489 -12.858 1.00 95.25 205 VAL A CA 1
ATOM 1683 C C . VAL A 1 205 ? 2.369 5.108 -12.588 1.00 95.25 205 VAL A C 1
ATOM 1685 O O . VAL A 1 205 ? 2.464 6.257 -12.143 1.00 95.25 205 VAL A O 1
ATOM 1688 N N . MET A 1 206 ? 3.457 4.385 -12.865 1.00 96.38 206 MET A N 1
ATOM 1689 C CA . MET A 1 206 ? 4.807 4.936 -12.743 1.00 96.38 206 MET A CA 1
ATOM 1690 C C . MET A 1 206 ? 5.033 6.096 -13.719 1.00 96.38 206 MET A C 1
ATOM 1692 O O . MET A 1 206 ? 5.568 7.134 -13.322 1.00 96.38 206 MET A O 1
ATOM 1696 N N . ILE A 1 207 ? 4.638 5.938 -14.982 1.00 96.56 207 ILE A N 1
ATOM 1697 C CA . ILE A 1 207 ? 4.842 6.967 -16.005 1.00 96.56 207 ILE A CA 1
ATOM 1698 C C . ILE A 1 207 ? 3.970 8.197 -15.720 1.00 96.56 207 ILE A C 1
ATOM 1700 O O . ILE A 1 207 ? 4.492 9.313 -15.723 1.00 96.56 207 ILE A O 1
ATOM 1704 N N . ASP A 1 208 ? 2.702 8.005 -15.357 1.00 96.81 208 ASP A N 1
ATOM 1705 C CA . ASP A 1 208 ? 1.785 9.069 -14.926 1.00 96.81 208 ASP A CA 1
ATOM 1706 C C . ASP A 1 208 ? 2.289 9.801 -13.674 1.00 96.81 208 ASP A C 1
ATOM 1708 O O . ASP A 1 208 ? 2.155 11.019 -13.534 1.00 96.81 208 ASP A O 1
ATOM 1712 N N . SER A 1 209 ? 2.976 9.084 -12.782 1.00 96.75 209 SER A N 1
ATOM 1713 C CA . SER A 1 209 ? 3.644 9.678 -11.619 1.00 96.75 209 SER A CA 1
ATOM 1714 C C . SER A 1 209 ? 4.901 10.484 -11.975 1.00 96.75 209 SER A C 1
ATOM 1716 O O . SER A 1 209 ? 5.479 11.116 -11.086 1.00 96.75 209 SER A O 1
ATOM 1718 N N . GLY A 1 210 ? 5.308 10.519 -13.247 1.00 96.25 210 GLY A N 1
ATOM 1719 C CA . GLY A 1 210 ? 6.441 11.288 -13.764 1.00 96.25 210 GLY A CA 1
ATOM 1720 C C . GLY A 1 210 ? 7.747 10.500 -13.885 1.00 96.25 210 GLY A C 1
ATOM 1721 O O . GLY A 1 210 ? 8.807 11.101 -14.076 1.00 96.25 210 GLY A O 1
ATOM 1722 N N . PHE A 1 211 ? 7.712 9.171 -13.759 1.00 96.69 211 PHE A N 1
ATOM 1723 C CA . PHE A 1 211 ? 8.901 8.336 -13.923 1.00 96.69 211 PHE A CA 1
ATOM 1724 C C . PHE A 1 211 ? 9.126 7.962 -15.389 1.00 96.69 211 PHE A C 1
ATOM 1726 O O . PHE A 1 211 ? 8.197 7.735 -16.154 1.00 96.69 211 PHE A O 1
ATOM 1733 N N . SER A 1 212 ? 10.392 7.875 -15.793 1.00 95.31 212 SER A N 1
ATOM 1734 C CA . SER A 1 212 ? 10.776 7.509 -17.159 1.00 95.31 212 SER A CA 1
ATOM 1735 C C . SER A 1 212 ? 11.919 6.489 -17.162 1.00 95.31 212 SER A C 1
ATOM 1737 O O . SER A 1 212 ? 12.672 6.407 -16.183 1.00 95.31 212 SER A O 1
ATOM 1739 N N . PRO A 1 213 ? 12.075 5.695 -18.238 1.00 95.00 213 PRO A N 1
ATOM 1740 C CA . PRO A 1 213 ? 13.153 4.717 -18.346 1.00 95.00 213 PRO A CA 1
ATOM 1741 C C . PRO A 1 213 ? 14.538 5.375 -18.228 1.00 95.00 213 PRO A C 1
ATOM 1743 O O . PRO A 1 213 ? 14.914 6.237 -19.021 1.00 95.00 213 PRO A O 1
ATOM 1746 N N . GLY A 1 214 ? 15.353 4.929 -17.270 1.00 92.50 214 GLY A N 1
ATOM 1747 C CA . GLY A 1 214 ? 16.628 5.568 -16.926 1.00 92.50 214 GLY A CA 1
ATOM 1748 C C . GLY A 1 214 ? 17.694 4.591 -16.414 1.00 92.50 214 GLY A C 1
ATOM 1749 O O . GLY A 1 214 ? 17.397 3.435 -16.132 1.00 92.50 214 GLY A O 1
ATOM 1750 N N . PRO A 1 215 ? 18.971 5.002 -16.331 1.00 86.00 215 PRO A N 1
ATOM 1751 C CA . PRO A 1 215 ? 20.062 4.105 -15.938 1.00 86.00 215 PRO A CA 1
ATOM 1752 C C . PRO A 1 215 ? 20.180 3.870 -14.426 1.00 86.00 215 PRO A C 1
ATOM 1754 O O . PRO A 1 215 ? 20.939 2.994 -14.023 1.00 86.00 215 PRO A O 1
ATOM 1757 N N . THR A 1 216 ? 19.488 4.648 -13.593 1.00 89.56 216 THR A N 1
ATOM 1758 C CA . THR A 1 216 ? 19.638 4.626 -12.131 1.00 89.56 216 THR A CA 1
ATOM 1759 C C . THR A 1 216 ? 18.292 4.784 -11.424 1.00 89.56 216 THR A C 1
ATOM 1761 O O . THR A 1 216 ? 17.311 5.220 -12.033 1.00 89.56 216 THR A O 1
ATOM 1764 N N . LYS A 1 217 ? 18.259 4.437 -10.128 1.00 91.44 217 LYS A N 1
ATOM 1765 C CA . LYS A 1 217 ? 17.112 4.606 -9.217 1.00 91.44 217 LYS A CA 1
ATOM 1766 C C . LYS A 1 217 ? 15.789 4.121 -9.842 1.00 91.44 217 LYS A C 1
ATOM 1768 O O . LYS A 1 217 ? 15.750 3.033 -10.417 1.00 91.44 217 LYS A O 1
ATOM 1773 N N . GLN A 1 218 ? 14.724 4.923 -9.775 1.00 94.50 218 GLN A N 1
ATOM 1774 C CA . GLN A 1 218 ? 13.406 4.600 -10.326 1.00 94.50 218 GLN A CA 1
ATOM 1775 C C . GLN A 1 218 ? 13.472 4.284 -11.820 1.00 94.50 218 GLN A C 1
ATOM 1777 O O . GLN A 1 218 ? 12.849 3.329 -12.274 1.00 94.50 218 GLN A O 1
ATOM 1782 N N . GLY A 1 219 ? 14.292 5.018 -12.577 1.00 94.12 219 GLY A N 1
ATOM 1783 C CA . GLY A 1 219 ? 14.424 4.799 -14.013 1.00 94.12 219 GLY A CA 1
ATOM 1784 C C . GLY A 1 219 ? 14.946 3.405 -14.361 1.00 94.12 219 GLY A C 1
ATOM 1785 O O . GLY A 1 219 ? 14.475 2.814 -15.333 1.00 94.12 219 GLY A O 1
ATOM 1786 N N . SER A 1 220 ? 15.861 2.847 -13.558 1.00 90.25 220 SER A N 1
ATOM 1787 C CA . SER A 1 220 ? 16.336 1.470 -13.773 1.00 90.25 220 SER A CA 1
ATOM 1788 C C . SER A 1 220 ? 15.257 0.422 -13.502 1.00 90.25 220 SER A C 1
ATOM 1790 O O . SER A 1 220 ? 15.224 -0.605 -14.179 1.00 90.25 220 SER A O 1
ATOM 1792 N N . ILE A 1 221 ? 14.327 0.708 -12.585 1.00 92.06 221 ILE A N 1
ATOM 1793 C CA . ILE A 1 221 ? 13.173 -0.155 -12.314 1.00 92.06 221 ILE A CA 1
ATOM 1794 C C . ILE A 1 221 ? 12.168 -0.085 -13.465 1.00 92.06 221 ILE A C 1
ATOM 1796 O O . ILE A 1 221 ? 11.748 -1.129 -13.954 1.00 92.06 221 ILE A O 1
ATOM 1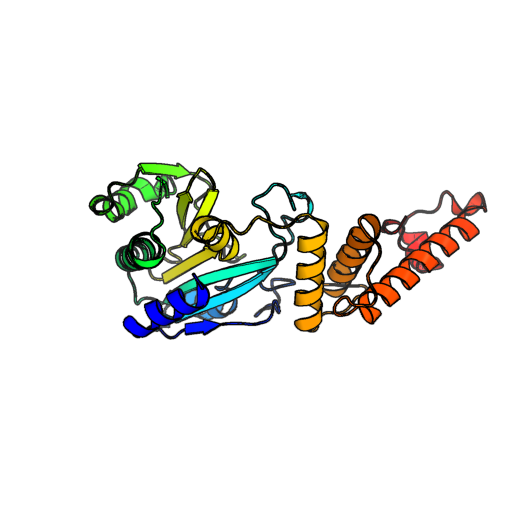800 N N . VAL A 1 222 ? 11.863 1.115 -13.977 1.00 94.00 222 VAL A N 1
ATOM 1801 C CA . VAL A 1 222 ? 10.997 1.282 -15.160 1.00 94.00 222 VAL A CA 1
ATOM 1802 C C . VAL A 1 222 ? 11.567 0.516 -16.361 1.00 94.00 222 VAL A C 1
ATOM 1804 O O . VAL A 1 222 ? 10.837 -0.202 -17.040 1.00 94.00 222 VAL A O 1
ATOM 1807 N N . ARG A 1 223 ? 12.888 0.582 -16.596 1.00 91.56 223 ARG A N 1
ATOM 1808 C CA . ARG A 1 223 ? 13.541 -0.208 -17.659 1.00 91.56 223 ARG A CA 1
ATOM 1809 C C . ARG A 1 223 ? 13.372 -1.709 -17.470 1.00 91.56 223 ARG A C 1
ATOM 1811 O O . ARG A 1 223 ? 13.065 -2.406 -18.437 1.00 91.56 223 ARG A O 1
ATOM 1818 N N . ARG A 1 224 ? 13.590 -2.200 -16.245 1.00 88.88 224 ARG A N 1
ATOM 1819 C CA . ARG A 1 224 ? 13.427 -3.617 -15.897 1.00 88.88 224 ARG A CA 1
ATOM 1820 C C . ARG A 1 224 ? 11.990 -4.081 -16.137 1.00 88.88 224 ARG A C 1
ATOM 1822 O O . ARG A 1 224 ? 11.803 -5.106 -16.783 1.00 88.88 224 ARG A O 1
ATOM 1829 N N . LEU A 1 225 ? 11.004 -3.305 -15.691 1.00 90.94 225 LEU A N 1
ATOM 1830 C CA . LEU A 1 225 ? 9.589 -3.606 -15.897 1.00 90.94 225 LEU A CA 1
ATOM 1831 C C . LEU A 1 225 ? 9.221 -3.647 -17.379 1.00 90.94 225 LEU A C 1
ATOM 1833 O O . LEU A 1 225 ? 8.613 -4.618 -17.814 1.00 90.94 225 LEU A O 1
ATOM 1837 N N . ILE A 1 226 ? 9.648 -2.657 -18.175 1.00 92.06 226 ILE A N 1
ATOM 1838 C CA . ILE A 1 226 ? 9.417 -2.667 -19.628 1.00 92.06 226 ILE A CA 1
ATOM 1839 C C . ILE A 1 226 ? 10.053 -3.908 -20.251 1.00 92.06 226 ILE A C 1
ATOM 1841 O O . ILE A 1 226 ? 9.393 -4.609 -21.012 1.00 92.06 226 ILE A O 1
ATOM 1845 N N . ARG A 1 227 ? 11.306 -4.228 -19.906 1.00 87.75 227 ARG A N 1
ATOM 1846 C CA . ARG A 1 227 ? 11.998 -5.416 -20.425 1.00 87.75 227 ARG A CA 1
ATOM 1847 C C . ARG A 1 227 ? 11.210 -6.689 -20.148 1.00 87.75 227 ARG A C 1
ATOM 1849 O O . ARG A 1 227 ? 11.011 -7.494 -21.052 1.00 87.75 227 ARG A O 1
ATOM 1856 N N . ASP A 1 228 ? 10.791 -6.881 -18.906 1.00 88.19 228 ASP A N 1
ATOM 1857 C CA . ASP A 1 228 ? 10.118 -8.107 -18.496 1.00 88.19 228 ASP A CA 1
ATOM 1858 C C . ASP A 1 228 ? 8.691 -8.169 -19.076 1.00 88.19 228 ASP A C 1
ATOM 1860 O O . ASP A 1 228 ? 8.286 -9.225 -19.553 1.00 88.19 228 ASP A O 1
ATOM 1864 N N . TYR A 1 229 ? 7.987 -7.036 -19.187 1.00 89.25 229 TYR A N 1
ATOM 1865 C CA . TYR A 1 229 ? 6.689 -6.923 -19.867 1.00 89.25 229 TYR A CA 1
ATOM 1866 C C . TYR A 1 229 ? 6.786 -7.324 -21.349 1.00 89.25 229 TYR A C 1
ATOM 1868 O O . TYR A 1 229 ? 5.975 -8.096 -21.857 1.00 89.25 229 TYR A O 1
ATOM 1876 N N . SER A 1 230 ? 7.854 -6.887 -22.020 1.00 85.75 230 SER A N 1
ATOM 1877 C CA . SER A 1 230 ? 8.131 -7.175 -23.437 1.00 85.75 230 SER A CA 1
ATOM 1878 C C . SER A 1 230 ? 8.365 -8.651 -23.743 1.00 85.75 230 SER A C 1
ATOM 1880 O O . SER A 1 230 ? 8.243 -9.068 -24.891 1.00 85.75 230 SER A O 1
ATOM 1882 N N . LYS A 1 231 ? 8.758 -9.440 -22.736 1.00 85.62 231 LYS A N 1
ATOM 1883 C CA . LYS A 1 231 ? 8.926 -10.893 -22.871 1.00 85.62 231 LYS A CA 1
ATOM 1884 C C . LYS A 1 231 ? 7.586 -11.628 -22.836 1.00 85.62 231 LYS A C 1
ATOM 1886 O O . LYS A 1 231 ? 7.529 -12.782 -23.246 1.00 85.62 231 LYS A O 1
ATOM 1891 N N . LEU A 1 232 ? 6.541 -10.985 -22.316 1.00 86.31 232 LEU A N 1
ATOM 1892 C CA . LEU A 1 232 ? 5.231 -11.593 -22.094 1.00 86.31 232 LEU A CA 1
ATOM 1893 C C . LEU A 1 232 ? 4.217 -11.216 -23.175 1.00 86.31 232 LEU A C 1
ATOM 1895 O O . LEU A 1 232 ? 3.318 -12.003 -23.456 1.00 86.31 232 LEU A O 1
ATOM 1899 N N . THR A 1 233 ? 4.337 -10.026 -23.766 1.00 88.44 233 THR A N 1
ATOM 1900 C CA . THR A 1 233 ? 3.394 -9.538 -24.777 1.00 88.44 233 THR A CA 1
ATOM 1901 C C . THR A 1 233 ? 4.037 -8.532 -25.728 1.00 88.44 233 THR A C 1
ATOM 1903 O O . THR A 1 233 ? 5.014 -7.857 -25.394 1.00 88.44 233 THR A O 1
ATOM 1906 N N . GLU A 1 234 ? 3.443 -8.391 -26.912 1.00 86.31 234 GLU A N 1
ATOM 1907 C CA . GLU A 1 234 ? 3.662 -7.225 -27.765 1.00 86.31 234 GLU A CA 1
ATOM 1908 C C . GLU A 1 234 ? 2.905 -6.013 -27.203 1.00 86.31 234 GLU A C 1
ATOM 1910 O O . GLU A 1 234 ? 1.852 -6.166 -26.579 1.00 86.31 234 GLU A O 1
ATOM 1915 N N . VAL A 1 235 ? 3.453 -4.810 -27.401 1.00 83.94 235 VAL A N 1
ATOM 1916 C CA . VAL A 1 235 ? 2.795 -3.559 -26.987 1.00 83.94 235 VAL A CA 1
ATOM 1917 C C . VAL A 1 235 ? 1.766 -3.189 -28.037 1.00 83.94 235 VAL A C 1
ATOM 1919 O O . VAL A 1 235 ? 2.092 -3.116 -29.224 1.00 83.94 235 VAL A O 1
ATOM 1922 N N . ASN A 1 236 ? 0.543 -2.919 -27.603 1.00 86.94 236 ASN A N 1
ATOM 1923 C CA . ASN A 1 236 ? -0.506 -2.434 -28.482 1.00 86.94 236 ASN A CA 1
ATOM 1924 C C . ASN A 1 236 ? -0.344 -0.911 -28.694 1.00 86.94 236 ASN A C 1
ATOM 1926 O O . ASN A 1 236 ? -0.212 -0.194 -27.705 1.00 86.94 236 ASN A O 1
ATOM 1930 N N . PRO A 1 237 ? -0.358 -0.396 -29.940 1.00 90.88 237 PRO A N 1
ATOM 1931 C CA . PRO A 1 237 ? -0.330 1.043 -30.233 1.00 90.88 237 PRO A CA 1
ATOM 1932 C C . PRO A 1 237 ? -1.401 1.880 -29.526 1.00 90.88 237 PRO A C 1
ATOM 1934 O O . PRO A 1 237 ? -1.188 3.066 -29.298 1.00 90.88 237 PRO A O 1
ATOM 1937 N N . GLU A 1 238 ? -2.525 1.263 -29.159 1.00 90.38 238 GLU A N 1
ATOM 1938 C CA . GLU A 1 238 ? -3.614 1.914 -28.421 1.00 90.38 238 GLU A CA 1
ATOM 1939 C C . GLU A 1 238 ? -3.375 1.959 -26.900 1.00 90.38 238 GLU A C 1
ATOM 1941 O O . GLU A 1 238 ? -4.180 2.520 -26.155 1.00 90.38 238 GLU A O 1
ATOM 1946 N N . ASP A 1 239 ? -2.293 1.348 -26.407 1.00 88.12 239 ASP A N 1
ATOM 1947 C CA . ASP A 1 239 ? -1.998 1.324 -24.980 1.00 88.12 239 ASP A CA 1
ATOM 1948 C C . ASP A 1 239 ? -1.471 2.679 -24.480 1.00 88.12 239 ASP A C 1
ATOM 1950 O O . ASP A 1 239 ? -0.692 3.349 -25.171 1.00 88.12 239 ASP A O 1
ATOM 1954 N N . PRO A 1 240 ? -1.820 3.078 -23.241 1.00 91.44 240 PRO A N 1
ATOM 1955 C CA . PRO A 1 240 ? -1.246 4.263 -22.624 1.00 91.44 240 PRO A CA 1
ATOM 1956 C C . PRO A 1 240 ? 0.283 4.216 -22.630 1.00 91.44 240 PRO A C 1
ATOM 1958 O O . PRO A 1 240 ? 0.901 3.180 -22.383 1.00 91.44 240 PRO A O 1
ATOM 1961 N N . HIS A 1 241 ? 0.896 5.366 -22.910 1.00 95.25 241 HIS A N 1
ATOM 1962 C CA . HIS A 1 241 ? 2.351 5.526 -22.980 1.00 95.25 241 HIS A CA 1
ATOM 1963 C C . HIS A 1 241 ? 3.057 4.593 -23.976 1.00 95.25 241 HIS A C 1
ATOM 1965 O O . HIS A 1 241 ? 4.258 4.343 -23.816 1.00 95.25 241 HIS A O 1
ATOM 1971 N N . TYR A 1 242 ? 2.349 4.127 -25.017 1.00 94.06 242 TYR A N 1
ATOM 1972 C CA . TYR A 1 242 ? 2.906 3.294 -26.083 1.00 94.06 242 TYR A CA 1
ATOM 1973 C C . TYR A 1 242 ? 4.273 3.795 -26.556 1.00 94.06 242 TYR A C 1
ATOM 1975 O O . TYR A 1 242 ? 5.230 3.028 -26.537 1.00 94.06 242 TYR A O 1
ATOM 1983 N N . ASP A 1 243 ? 4.407 5.084 -26.882 1.00 95.00 243 ASP A N 1
ATOM 1984 C CA . ASP A 1 243 ? 5.657 5.649 -27.408 1.00 95.00 243 ASP A CA 1
ATOM 1985 C C . ASP A 1 243 ? 6.849 5.475 -26.454 1.00 95.00 243 ASP A C 1
ATOM 1987 O O . ASP A 1 243 ? 7.958 5.161 -26.888 1.00 95.00 243 ASP A O 1
ATOM 1991 N N . ILE A 1 244 ? 6.631 5.632 -25.143 1.00 94.69 244 ILE A N 1
ATOM 1992 C CA . ILE A 1 244 ? 7.683 5.495 -24.123 1.00 94.69 244 ILE A CA 1
ATOM 1993 C C . ILE A 1 244 ? 8.092 4.028 -23.990 1.00 94.69 244 ILE A C 1
ATOM 1995 O O . ILE A 1 244 ? 9.285 3.708 -23.999 1.00 94.69 244 ILE A O 1
ATOM 1999 N N . ILE A 1 245 ? 7.104 3.136 -23.877 1.00 93.38 245 ILE A N 1
ATOM 2000 C CA . ILE A 1 245 ? 7.331 1.696 -23.725 1.00 93.38 245 ILE A CA 1
ATOM 2001 C C . ILE A 1 245 ? 8.013 1.153 -24.985 1.00 93.38 245 ILE A C 1
ATOM 2003 O O . ILE A 1 245 ? 9.023 0.452 -24.896 1.00 93.38 245 ILE A O 1
ATOM 2007 N N . LYS A 1 246 ? 7.511 1.531 -26.162 1.00 93.62 246 LYS A N 1
ATOM 2008 C CA . LYS A 1 246 ? 8.015 1.101 -27.462 1.00 93.62 246 LYS A CA 1
ATOM 2009 C C . LYS A 1 246 ? 9.432 1.602 -27.730 1.00 93.62 246 LYS A C 1
ATOM 2011 O O . LYS A 1 246 ? 10.281 0.810 -28.134 1.00 93.62 246 LYS A O 1
ATOM 2016 N N . ALA A 1 247 ? 9.730 2.871 -27.448 1.00 93.12 247 ALA A N 1
ATOM 2017 C CA . ALA A 1 247 ? 11.081 3.407 -27.614 1.00 93.12 247 ALA A CA 1
ATOM 2018 C C . ALA A 1 247 ? 12.107 2.678 -26.728 1.00 93.12 247 ALA A C 1
ATOM 2020 O O . ALA A 1 247 ? 13.214 2.366 -27.174 1.00 93.12 247 ALA A O 1
ATOM 2021 N N . GLU A 1 248 ? 11.745 2.365 -25.481 1.00 92.81 248 GLU A N 1
ATOM 2022 C CA . GLU A 1 248 ? 12.616 1.603 -24.584 1.00 92.81 248 GLU A CA 1
ATOM 2023 C C . GLU A 1 248 ? 12.762 0.139 -25.034 1.00 92.81 248 GLU A C 1
ATOM 2025 O O . GLU A 1 248 ? 13.868 -0.400 -24.976 1.00 92.81 248 GLU A O 1
ATOM 2030 N N . GLN A 1 249 ? 11.706 -0.487 -25.563 1.00 89.56 249 GLN A N 1
ATOM 2031 C CA . GLN A 1 249 ? 11.796 -1.810 -26.190 1.00 89.56 249 GLN A CA 1
ATOM 2032 C C . GLN A 1 249 ? 12.758 -1.833 -27.373 1.00 89.56 249 GLN A C 1
ATOM 2034 O O . GLN A 1 249 ? 13.624 -2.705 -27.455 1.00 89.56 249 GLN A O 1
ATOM 2039 N N . ASP A 1 250 ? 12.629 -0.875 -28.287 1.00 90.81 250 ASP A N 1
ATOM 2040 C CA . ASP A 1 250 ? 13.469 -0.805 -29.479 1.00 90.81 250 ASP A CA 1
ATOM 2041 C C . ASP A 1 250 ? 14.933 -0.537 -29.094 1.00 90.81 250 ASP A C 1
ATOM 2043 O O . ASP A 1 250 ? 15.848 -1.163 -29.637 1.00 90.81 250 ASP A O 1
ATOM 2047 N N . ARG A 1 251 ? 15.172 0.291 -28.063 1.00 89.94 251 ARG A N 1
ATOM 2048 C CA . ARG A 1 251 ? 16.503 0.477 -27.463 1.00 89.94 251 ARG A CA 1
ATOM 2049 C C . ARG A 1 251 ? 17.084 -0.844 -26.949 1.00 89.94 251 ARG A C 1
ATOM 2051 O O . ARG A 1 251 ? 18.265 -1.115 -27.174 1.00 89.94 251 ARG A O 1
ATOM 2058 N N . GLN A 1 252 ? 16.290 -1.648 -26.240 1.00 85.94 252 GLN A N 1
ATOM 2059 C CA . GLN A 1 252 ? 16.729 -2.931 -25.681 1.00 85.94 252 GLN A CA 1
ATOM 2060 C C . GLN A 1 252 ? 17.032 -3.956 -26.782 1.00 85.94 252 GLN A C 1
ATOM 2062 O O . GLN A 1 252 ? 18.104 -4.564 -26.757 1.00 85.94 252 GLN A O 1
ATOM 2067 N N . ARG A 1 253 ? 16.163 -4.074 -27.795 1.00 86.56 253 ARG A N 1
ATOM 2068 C CA . ARG A 1 253 ? 16.383 -4.939 -28.971 1.00 86.56 253 ARG A CA 1
ATOM 2069 C C . ARG A 1 253 ? 17.663 -4.565 -29.715 1.00 86.56 253 ARG A C 1
ATOM 2071 O O . ARG A 1 253 ? 18.500 -5.426 -29.973 1.00 86.56 253 ARG A O 1
ATOM 2078 N N . ALA A 1 254 ? 17.887 -3.273 -29.956 1.00 89.31 254 ALA A N 1
ATOM 2079 C CA . ALA A 1 254 ? 19.108 -2.798 -30.604 1.00 89.31 254 ALA A CA 1
ATOM 2080 C C . ALA A 1 254 ? 20.381 -3.163 -29.812 1.00 89.31 254 ALA A C 1
ATOM 2082 O O . ALA A 1 254 ? 21.423 -3.458 -30.403 1.00 89.31 254 ALA A O 1
ATOM 2083 N N . GLN A 1 255 ? 20.326 -3.178 -28.473 1.00 88.00 255 GLN A N 1
ATOM 2084 C CA . GLN A 1 255 ? 21.453 -3.637 -27.652 1.00 88.00 255 GLN A CA 1
ATOM 2085 C C . GLN A 1 255 ? 21.688 -5.147 -27.758 1.00 88.00 255 GLN A C 1
ATOM 2087 O O . GLN A 1 255 ? 22.848 -5.555 -27.871 1.00 88.00 255 GLN A O 1
ATOM 2092 N N . GLN A 1 256 ? 20.626 -5.958 -27.765 1.00 86.38 256 GLN A N 1
ATOM 2093 C CA . GLN A 1 256 ? 20.717 -7.409 -27.967 1.00 86.38 256 GLN A CA 1
ATOM 2094 C C . GLN A 1 256 ? 21.327 -7.735 -29.338 1.00 86.38 256 GLN A C 1
ATOM 2096 O O . GLN A 1 256 ? 22.297 -8.489 -29.433 1.00 86.38 256 GLN A O 1
ATOM 2101 N N . GLU A 1 257 ? 20.841 -7.101 -30.407 1.00 90.12 257 GLU A N 1
ATOM 2102 C CA . GLU A 1 257 ? 21.378 -7.268 -31.761 1.00 90.12 257 GLU A CA 1
ATOM 2103 C C . GLU A 1 257 ? 22.858 -6.876 -31.834 1.00 90.12 257 GLU A C 1
ATOM 2105 O O . GLU A 1 257 ? 23.700 -7.635 -32.330 1.00 90.12 257 GLU A O 1
ATOM 2110 N N . LYS A 1 258 ? 23.210 -5.716 -31.262 1.00 90.56 258 LYS A N 1
ATOM 2111 C CA . LYS A 1 258 ? 24.598 -5.251 -31.170 1.00 90.56 258 LYS A CA 1
ATOM 2112 C C . LYS A 1 258 ? 25.471 -6.253 -30.412 1.00 90.56 258 LYS A C 1
ATOM 2114 O O . LYS A 1 258 ? 26.589 -6.531 -30.853 1.00 90.56 258 LYS A O 1
ATOM 2119 N N . TYR A 1 259 ? 24.984 -6.821 -29.309 1.00 90.69 259 TYR A N 1
ATOM 2120 C CA . TYR A 1 259 ? 25.692 -7.870 -28.581 1.00 90.69 259 TYR A CA 1
ATOM 2121 C C . TYR A 1 259 ? 25.922 -9.100 -29.456 1.00 90.69 259 TYR A C 1
ATOM 2123 O O . TYR A 1 259 ? 27.069 -9.521 -29.603 1.00 90.69 259 TYR A O 1
ATOM 2131 N N . HIS A 1 260 ? 24.882 -9.642 -30.094 1.00 90.00 260 HIS A N 1
ATOM 2132 C CA . HIS A 1 260 ? 25.005 -10.832 -30.938 1.00 90.00 260 HIS A CA 1
ATOM 2133 C C . HIS A 1 260 ? 25.992 -10.631 -32.091 1.00 90.00 260 HIS A C 1
ATOM 2135 O O . HIS A 1 260 ? 26.752 -11.543 -32.420 1.00 90.00 260 HIS A O 1
ATOM 2141 N N . ILE A 1 261 ? 26.048 -9.432 -32.677 1.00 91.44 261 ILE A N 1
ATOM 2142 C CA . ILE A 1 261 ? 27.038 -9.084 -33.703 1.00 91.44 261 ILE A CA 1
ATOM 2143 C C . ILE A 1 261 ? 28.451 -9.062 -33.108 1.00 91.44 261 ILE A C 1
ATOM 2145 O O . ILE A 1 261 ? 29.367 -9.698 -33.638 1.00 91.44 261 ILE A O 1
ATOM 2149 N N . LEU A 1 262 ? 28.651 -8.343 -32.000 1.00 90.19 262 LEU A N 1
ATOM 2150 C CA . LEU A 1 262 ? 29.976 -8.148 -31.411 1.00 90.19 262 LEU A CA 1
ATOM 2151 C C . LEU A 1 262 ? 30.529 -9.426 -30.762 1.00 90.19 262 LEU A C 1
ATOM 2153 O O . LEU A 1 262 ? 31.746 -9.633 -30.801 1.00 90.19 262 LEU A O 1
ATOM 2157 N N . ASN A 1 263 ? 29.668 -10.280 -30.206 1.00 89.38 263 ASN A N 1
ATOM 2158 C CA . ASN A 1 263 ? 30.025 -11.501 -29.481 1.00 89.38 263 ASN A CA 1
ATOM 2159 C C . ASN A 1 263 ? 30.444 -12.669 -30.401 1.00 89.38 263 ASN A C 1
ATOM 2161 O O . ASN A 1 263 ? 30.960 -13.687 -29.938 1.00 89.38 263 ASN A O 1
ATOM 2165 N N . LYS A 1 264 ? 30.328 -12.517 -31.729 1.00 90.69 264 LYS A N 1
ATOM 2166 C CA . LYS A 1 264 ? 30.907 -13.465 -32.705 1.00 90.69 264 LYS A CA 1
ATOM 2167 C C . LYS A 1 264 ? 32.436 -13.538 -32.620 1.00 90.69 264 LYS A C 1
ATOM 2169 O O . LYS A 1 264 ? 33.036 -14.556 -32.960 1.00 90.69 264 LYS A O 1
ATOM 2174 N N . ALA A 1 265 ? 33.094 -12.475 -32.154 1.00 89.50 265 ALA A N 1
ATOM 2175 C CA . ALA A 1 265 ? 34.540 -12.468 -31.978 1.00 89.50 265 ALA A CA 1
ATOM 2176 C C . ALA A 1 265 ? 34.942 -13.255 -30.716 1.00 89.50 265 ALA A C 1
ATOM 2178 O O . ALA A 1 265 ? 34.684 -12.797 -29.604 1.00 89.50 265 ALA A O 1
ATOM 2179 N N . LYS A 1 266 ? 35.676 -14.371 -30.869 1.00 84.31 266 LYS A N 1
ATOM 2180 C CA . LYS A 1 266 ? 36.140 -15.235 -29.753 1.00 84.31 266 LYS A CA 1
ATOM 2181 C C . LYS A 1 266 ? 36.774 -14.469 -28.581 1.00 84.31 266 LYS A C 1
ATOM 2183 O O . LYS A 1 266 ? 36.573 -14.823 -27.426 1.00 84.31 266 LYS A O 1
ATOM 2188 N N . ARG A 1 267 ? 37.505 -13.381 -28.860 1.00 87.19 267 ARG A N 1
ATOM 2189 C CA . ARG A 1 267 ? 38.134 -12.528 -27.829 1.00 87.19 267 ARG A CA 1
ATOM 2190 C C . ARG A 1 267 ? 37.138 -11.802 -26.910 1.00 87.19 267 ARG A C 1
ATOM 2192 O O . ARG A 1 267 ? 37.525 -11.386 -25.824 1.00 87.19 267 ARG A O 1
ATOM 2199 N N . ARG A 1 268 ? 35.893 -11.605 -27.358 1.00 85.56 268 ARG A N 1
ATOM 2200 C CA . ARG A 1 268 ? 34.826 -10.898 -26.628 1.00 85.56 268 ARG A CA 1
ATOM 2201 C C . ARG A 1 268 ? 33.902 -11.841 -25.852 1.00 85.56 268 ARG A C 1
ATOM 2203 O O . ARG A 1 268 ? 33.312 -11.411 -24.875 1.00 85.56 268 ARG A O 1
ATOM 2210 N N 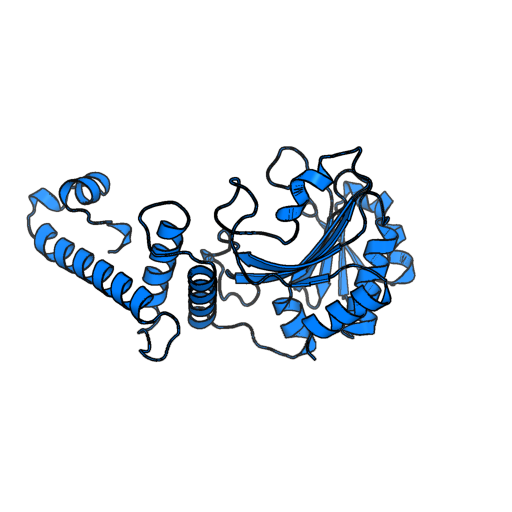. GLN A 1 269 ? 33.869 -13.127 -26.207 1.00 83.75 269 GLN A N 1
ATOM 2211 C CA . GLN A 1 269 ? 33.060 -14.147 -25.518 1.00 83.75 269 GLN A CA 1
ATOM 2212 C C . GLN A 1 269 ? 33.484 -14.387 -24.065 1.00 83.75 269 GLN A C 1
ATOM 2214 O O . GLN A 1 269 ? 32.688 -14.840 -23.257 1.00 83.75 269 GLN A O 1
ATOM 2219 N N . ARG A 1 270 ? 34.741 -14.075 -23.726 1.00 86.00 270 ARG A N 1
ATOM 2220 C CA . ARG A 1 270 ? 35.292 -14.213 -22.368 1.00 86.00 270 ARG A CA 1
ATOM 2221 C C . ARG A 1 270 ? 35.179 -12.937 -21.533 1.00 86.00 270 ARG A C 1
ATOM 2223 O O . ARG A 1 270 ? 35.749 -12.879 -20.450 1.00 86.00 270 ARG A O 1
ATOM 2230 N N . LYS A 1 271 ? 34.569 -11.881 -22.075 1.00 90.38 271 LYS A N 1
ATOM 2231 C CA . LYS A 1 271 ? 34.475 -10.590 -21.393 1.00 90.38 271 LYS A CA 1
ATOM 2232 C C . LYS A 1 271 ? 33.309 -10.596 -20.419 1.00 90.38 271 LYS A C 1
ATOM 2234 O O . LYS A 1 271 ? 32.226 -11.068 -20.754 1.00 90.38 271 LYS A O 1
ATOM 2239 N N . ASP A 1 272 ? 33.568 -10.070 -19.233 1.00 89.62 272 ASP A N 1
ATOM 2240 C CA . ASP A 1 272 ? 32.588 -9.947 -18.166 1.00 89.62 272 ASP A CA 1
ATOM 2241 C C . ASP A 1 272 ? 31.550 -8.846 -18.448 1.00 89.62 272 ASP A C 1
ATOM 2243 O O . ASP A 1 272 ? 31.639 -8.067 -19.405 1.00 89.62 272 ASP A O 1
ATOM 2247 N N . ARG A 1 273 ? 30.531 -8.813 -17.589 1.00 86.44 273 ARG A N 1
ATOM 2248 C CA . ARG A 1 273 ? 29.424 -7.854 -17.637 1.00 86.44 273 ARG A CA 1
ATOM 2249 C C . ARG A 1 273 ? 29.904 -6.405 -17.611 1.00 86.44 273 ARG A C 1
ATOM 2251 O O . ARG A 1 273 ? 29.376 -5.572 -18.345 1.00 86.44 273 ARG A O 1
ATOM 2258 N N . GLU A 1 274 ? 30.900 -6.110 -16.786 1.00 89.19 274 GLU A N 1
ATOM 2259 C CA . GLU A 1 274 ? 31.407 -4.755 -16.599 1.00 89.19 274 GLU A CA 1
ATOM 2260 C C . GLU A 1 274 ? 32.107 -4.246 -17.863 1.00 89.19 274 GLU A C 1
ATOM 2262 O O . GLU A 1 274 ? 31.858 -3.127 -18.316 1.00 89.19 274 GLU A O 1
ATOM 2267 N N . TRP A 1 275 ? 32.894 -5.100 -18.516 1.00 91.94 275 TRP A N 1
ATOM 2268 C CA . TRP A 1 275 ? 33.537 -4.787 -19.783 1.00 91.94 275 TRP A CA 1
ATOM 2269 C C . TRP A 1 275 ? 32.522 -4.475 -20.885 1.00 91.94 275 TRP A C 1
ATOM 2271 O O . TRP A 1 275 ? 32.704 -3.501 -21.622 1.00 91.94 275 TRP A O 1
ATOM 2281 N N . TRP A 1 276 ? 31.450 -5.267 -21.006 1.00 89.25 276 TRP A N 1
ATOM 2282 C CA . TRP A 1 276 ? 30.393 -5.037 -22.001 1.00 89.25 276 TRP A CA 1
ATOM 2283 C C . TRP A 1 276 ? 29.653 -3.720 -21.763 1.00 89.25 276 TRP A C 1
ATOM 2285 O O . TRP A 1 276 ? 29.446 -2.951 -22.713 1.00 89.25 276 TRP 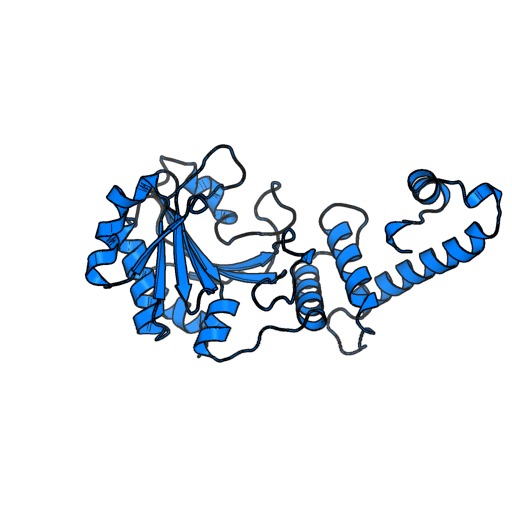A O 1
ATOM 2295 N N . LYS A 1 277 ? 29.342 -3.425 -20.498 1.00 85.81 277 LYS A N 1
ATOM 2296 C CA . LYS A 1 277 ? 28.711 -2.170 -20.088 1.00 85.81 277 LYS A CA 1
ATOM 2297 C C . LYS A 1 277 ? 29.610 -0.971 -20.392 1.00 85.81 277 LYS A C 1
ATOM 2299 O O . LYS A 1 277 ? 29.177 -0.055 -21.083 1.00 85.81 277 LYS A O 1
ATOM 2304 N N . ASN A 1 278 ? 30.873 -1.008 -19.972 1.00 87.44 278 ASN A N 1
ATOM 2305 C CA . ASN A 1 278 ? 31.799 0.119 -20.107 1.00 87.44 278 ASN A CA 1
ATOM 2306 C C . ASN A 1 278 ? 32.266 0.344 -21.555 1.00 87.44 278 ASN A C 1
ATOM 2308 O O . ASN A 1 278 ? 32.405 1.481 -21.993 1.00 87.44 278 ASN A O 1
ATOM 2312 N N . THR A 1 279 ? 32.493 -0.726 -22.322 1.00 89.62 279 THR A N 1
ATOM 2313 C CA . THR A 1 279 ? 33.070 -0.625 -23.677 1.00 89.62 279 THR A CA 1
ATOM 2314 C C . THR A 1 279 ? 32.010 -0.392 -24.748 1.00 89.62 279 THR A C 1
ATOM 2316 O O . THR A 1 279 ? 32.253 0.284 -25.749 1.00 89.62 279 THR A O 1
ATOM 2319 N N . HIS A 1 280 ? 30.839 -1.010 -24.591 1.00 86.12 280 HIS A N 1
ATOM 2320 C CA . HIS A 1 280 ? 29.829 -1.049 -25.644 1.00 86.12 280 HIS A CA 1
ATOM 2321 C C . HIS A 1 280 ? 28.463 -0.516 -25.209 1.00 86.12 280 HIS A C 1
ATOM 2323 O O . HIS A 1 280 ? 27.580 -0.414 -26.071 1.00 86.12 280 HIS A O 1
ATOM 2329 N N . GLY A 1 281 ? 28.302 -0.143 -23.934 1.00 82.06 281 GLY A N 1
ATOM 2330 C CA . GLY A 1 281 ? 27.024 0.289 -23.371 1.00 82.06 281 GLY A CA 1
ATOM 2331 C C . GLY A 1 281 ? 25.982 -0.828 -23.349 1.00 82.06 281 GLY A C 1
ATOM 2332 O O . GLY A 1 281 ? 24.791 -0.527 -23.355 1.00 82.06 281 GLY A O 1
ATOM 2333 N N . ILE A 1 282 ? 26.424 -2.091 -23.416 1.00 83.81 282 ILE A N 1
ATOM 2334 C CA . ILE A 1 282 ? 25.552 -3.265 -23.467 1.00 83.81 282 ILE A CA 1
ATOM 2335 C C . ILE A 1 282 ? 25.366 -3.773 -22.049 1.00 83.81 282 ILE A C 1
ATOM 2337 O O . ILE A 1 282 ? 26.332 -4.163 -21.392 1.00 83.81 282 ILE A O 1
ATOM 2341 N N . ASP A 1 283 ? 24.118 -3.785 -21.608 1.00 81.00 283 ASP A N 1
ATOM 2342 C CA . ASP A 1 283 ? 23.7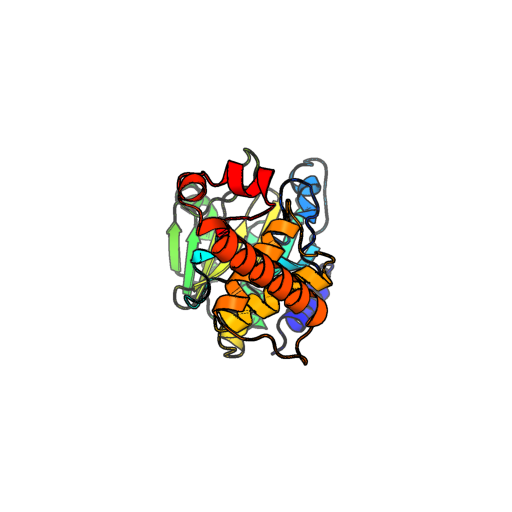30 -4.444 -20.376 1.00 81.00 283 ASP A CA 1
ATOM 2343 C C . ASP A 1 283 ? 23.422 -5.919 -20.663 1.00 81.00 283 ASP A C 1
ATOM 2345 O O . ASP A 1 283 ? 22.493 -6.233 -21.407 1.00 81.00 283 ASP A O 1
ATOM 2349 N N . LEU A 1 284 ? 24.228 -6.830 -20.106 1.00 80.94 284 LEU A N 1
ATOM 2350 C CA . LEU A 1 284 ? 24.030 -8.268 -20.309 1.00 80.94 284 LEU A CA 1
ATOM 2351 C C . LEU A 1 284 ? 22.760 -8.791 -19.625 1.00 80.94 284 LEU A C 1
ATOM 2353 O O . LEU A 1 284 ? 22.310 -9.869 -19.989 1.00 80.94 284 LEU A O 1
ATOM 2357 N N . ASP A 1 285 ? 22.156 -8.042 -18.694 1.00 72.62 285 ASP A N 1
ATOM 2358 C CA . ASP A 1 285 ? 20.846 -8.389 -18.120 1.00 72.62 285 ASP A CA 1
ATOM 2359 C C . ASP A 1 285 ? 19.693 -8.220 -19.131 1.00 72.62 285 ASP A C 1
ATOM 2361 O O . ASP A 1 285 ? 18.533 -8.511 -18.822 1.00 72.62 285 ASP A O 1
ATOM 2365 N N . LEU A 1 286 ? 19.980 -7.702 -20.329 1.00 66.94 286 LEU A N 1
ATOM 2366 C CA . LEU A 1 286 ? 19.033 -7.633 -21.440 1.00 66.94 286 LEU A CA 1
ATOM 2367 C C . LEU A 1 286 ? 19.049 -8.882 -22.325 1.00 66.94 286 LEU A C 1
ATOM 2369 O O . LEU A 1 286 ? 18.180 -8.975 -23.184 1.00 66.94 286 LEU A O 1
ATOM 2373 N N . LEU A 1 287 ? 20.021 -9.785 -22.185 1.00 69.38 287 LEU A N 1
ATOM 2374 C CA . LEU A 1 287 ? 20.212 -10.934 -23.080 1.00 69.38 287 LEU A CA 1
ATOM 2375 C C . LEU A 1 287 ? 19.420 -12.174 -22.666 1.00 69.38 287 LEU A C 1
ATOM 2377 O O . LEU A 1 287 ? 19.109 -12.313 -21.462 1.00 69.38 287 LEU A O 1
#

Sequence (287 aa):
MNIAEEYRKFCESRSIPFTQENHVRPYDNTTLFCPAGMQQFKPQFHDSEYKGKTVANIQPCIRLNDYDEIADGTHLLYFNMIGLFSFRHLSLQEAIDFWMTFVQKVLKLKVDYITIHPEQLENWRHLYDQYQIEIRTDPECTWTDGTTATAYCTEFYINDIEIGNIVNPGGDCIDVGFGYERLDHLVNGVKLDNRVAIMKETLCVMIDSGFSPGPTKQGSIVRRLIRDYSKLTEVNPEDPHYDIIKAEQDRQRAQQEKYHILNKAKRRQRKDREWWKNTHGIDLDLL

Secondary structure (DSSP, 8-state):
--HHHHHHHHHHTTT--EEE------SSSS-SS--SGGGGGHHHHH-TT--PPPEEEEEEEE-SGGGGTTTSSS--SEEEEEEEEEESSS-HHHHHHHHHIIIIIIS-PPP-EEEE-GGGHHHHGGGGGGGT-EEEE-TT-EEESSSS-EEEEEEEEETTEEEEEEE-GGGTEEEEEEEHHHHHHHHH--PPPPHHHHHHHHHHHHHHTT----SSHHHHHHHHHHHHHHTT-PPPTTSTTHHHHHHHHHHHHHHHHHHHHHTTSHHHHT--HHHHHHHH---GGG-

Organism: NCBI:txid412755

InterPro domains:
  IPR018164 Alanyl-tRNA synthetase, class IIc, N-terminal [PF01411] (5-122)
  IPR018165 Alanyl-tRNA synthetase, class IIc, core domain [PS50860] (1-287)
  IPR045864 Class II Aminoacyl-tRNA synthetase/Biotinyl protein ligase (BPL) and lipoyl protein ligase (LPL) [G3DSA:3.30.930.10] (1-190)
  IPR045864 Class II Aminoacyl-tRNA synthetase/Biotinyl protein ligase (BPL) and lipoyl protein ligase (LPL) [SSF55681] (3-190)
  IPR050058 Alanine--tRNA ligase [PTHR11777] (3-116)

Radius of gyration: 22.44 Å; chains: 1; bounding box: 59×34×61 Å

pLDDT: mean 91.31, std 7.94, range [60.25, 98.62]